Protein AF-A0A835WLK0-F1 (afdb_monomer)

Mean predicted aligned error: 18.27 Å

Structure (mmCIF, N/CA/C/O backbone):
data_AF-A0A835WLK0-F1
#
_entry.id   AF-A0A835WLK0-F1
#
loop_
_atom_site.group_PDB
_atom_site.id
_atom_site.type_symbol
_atom_site.label_atom_id
_atom_site.label_alt_id
_atom_site.label_comp_id
_atom_site.label_asym_id
_atom_site.label_entity_id
_atom_site.label_seq_id
_atom_site.pdbx_PDB_ins_code
_atom_site.Cartn_x
_atom_site.Cartn_y
_atom_site.Cartn_z
_atom_site.occupancy
_atom_site.B_iso_or_equiv
_atom_site.auth_seq_id
_atom_site.auth_comp_id
_atom_site.auth_asym_id
_atom_site.auth_atom_id
_atom_site.pdbx_PDB_model_num
ATOM 1 N N . MET A 1 1 ? -48.675 21.406 63.841 1.00 39.19 1 MET A N 1
ATOM 2 C CA . MET A 1 1 ? -47.407 20.712 63.511 1.00 39.19 1 MET A CA 1
ATOM 3 C C . MET A 1 1 ? -47.310 20.583 61.996 1.00 39.19 1 MET A C 1
ATOM 5 O O . MET A 1 1 ? -48.292 20.221 61.366 1.00 39.19 1 MET A O 1
ATOM 9 N N . ASN A 1 2 ? -46.186 20.997 61.410 1.00 35.44 2 ASN A N 1
ATOM 10 C CA . ASN A 1 2 ? -46.058 21.352 59.991 1.00 35.44 2 ASN A CA 1
ATOM 11 C C . ASN A 1 2 ? -45.752 20.112 59.116 1.00 35.44 2 ASN A C 1
ATOM 13 O O . ASN A 1 2 ? -44.594 19.809 58.841 1.00 35.44 2 ASN A O 1
ATOM 17 N N . SER A 1 3 ? -46.784 19.375 58.692 1.00 38.62 3 SER A N 1
ATOM 18 C CA . SER A 1 3 ? -46.661 18.122 57.918 1.00 38.62 3 SER A CA 1
ATOM 19 C C . SER A 1 3 ? -46.084 18.302 56.506 1.00 38.62 3 SER A C 1
ATOM 21 O O . SER A 1 3 ? -45.531 17.366 55.942 1.00 38.62 3 SER A O 1
ATOM 23 N N . LYS A 1 4 ? -46.144 19.511 55.931 1.00 39.69 4 LYS A N 1
ATOM 24 C CA . LYS A 1 4 ? -45.603 19.799 54.588 1.00 39.69 4 LYS A CA 1
ATOM 25 C C . LYS A 1 4 ? -44.069 19.826 54.532 1.00 39.69 4 LYS A C 1
ATOM 27 O O . LYS A 1 4 ? -43.501 19.573 53.474 1.00 39.69 4 LYS A O 1
ATOM 32 N N . GLY A 1 5 ? -43.396 20.106 55.652 1.00 40.34 5 GLY A N 1
ATOM 33 C CA . GLY A 1 5 ? -41.928 20.111 55.713 1.00 40.34 5 GLY A CA 1
ATOM 34 C C . GLY A 1 5 ? -41.331 18.706 55.618 1.00 40.34 5 GLY A C 1
ATOM 35 O O . GLY A 1 5 ? -40.344 18.489 54.920 1.00 40.34 5 GLY A O 1
ATOM 36 N N . THR A 1 6 ? -41.999 17.732 56.235 1.00 48.31 6 THR A N 1
ATOM 37 C CA . THR A 1 6 ? -41.509 16.358 56.394 1.00 48.31 6 THR A CA 1
ATOM 38 C C . THR A 1 6 ? -41.543 15.558 55.090 1.00 48.31 6 THR A C 1
ATOM 40 O O . THR A 1 6 ? -40.616 14.801 54.816 1.00 48.31 6 THR A O 1
ATOM 43 N N . TYR A 1 7 ? -42.551 15.766 54.236 1.00 44.59 7 TYR A N 1
ATOM 44 C CA . TYR A 1 7 ? -42.622 15.105 52.922 1.00 44.59 7 TYR A CA 1
ATOM 45 C C . TYR A 1 7 ? -41.559 15.618 51.943 1.00 44.59 7 TYR A C 1
ATOM 47 O O . TYR A 1 7 ? -40.986 14.836 51.185 1.00 44.59 7 TYR A O 1
ATOM 55 N N . LYS A 1 8 ? -41.244 16.919 51.995 1.00 49.50 8 LYS A N 1
ATOM 56 C CA . LYS A 1 8 ? -40.209 17.535 51.153 1.00 49.50 8 LYS A CA 1
ATOM 57 C C . LYS A 1 8 ? -38.806 17.052 51.534 1.00 49.50 8 LYS A C 1
ATOM 59 O O . LYS A 1 8 ? -37.989 16.781 50.659 1.00 49.50 8 LYS A O 1
ATOM 64 N N . GLU A 1 9 ? -38.542 16.891 52.830 1.00 49.81 9 GLU A N 1
ATOM 65 C CA . GLU A 1 9 ? -37.290 16.307 53.328 1.00 49.81 9 GLU A CA 1
ATOM 66 C C . GLU A 1 9 ? -37.133 14.831 52.955 1.00 49.81 9 GLU A C 1
ATOM 68 O O . GLU A 1 9 ? -36.033 14.404 52.598 1.00 49.81 9 GLU A O 1
ATOM 73 N N . LEU A 1 10 ? -38.222 14.055 52.992 1.00 47.38 10 LEU A N 1
ATOM 74 C CA . LEU A 1 10 ? -38.187 12.648 52.599 1.00 47.38 10 LEU A CA 1
ATOM 75 C C . LEU A 1 10 ? -37.909 12.488 51.098 1.00 47.38 10 LEU A C 1
ATOM 77 O O . LEU A 1 10 ? -37.059 11.685 50.723 1.00 47.38 10 LEU A O 1
ATOM 81 N N . ALA A 1 11 ? -38.568 13.290 50.255 1.00 50.12 11 ALA A N 1
ATOM 82 C CA . ALA A 1 11 ? -38.363 13.275 48.807 1.00 50.12 11 ALA A CA 1
ATOM 83 C C . ALA A 1 11 ? -36.924 13.667 48.429 1.00 50.12 11 ALA A C 1
ATOM 85 O O . ALA A 1 11 ? -36.280 12.972 47.645 1.00 50.12 11 ALA A O 1
ATOM 86 N N . ASN A 1 12 ? -36.374 14.713 49.057 1.00 50.66 12 ASN A N 1
ATOM 87 C CA . ASN A 1 12 ? -34.997 15.144 48.807 1.00 50.66 12 ASN A CA 1
ATOM 88 C C . ASN A 1 12 ? -33.962 14.083 49.208 1.00 50.66 12 ASN A C 1
ATOM 90 O O . ASN A 1 12 ? -33.022 13.837 48.457 1.00 50.66 12 ASN A O 1
ATOM 94 N N . ARG A 1 13 ? -34.155 13.406 50.348 1.00 51.09 13 ARG A N 1
ATOM 95 C CA . ARG A 1 13 ? -33.255 12.329 50.801 1.00 51.09 13 ARG A CA 1
ATOM 96 C C . ARG A 1 13 ? -33.288 11.093 49.907 1.00 51.09 13 ARG A C 1
ATOM 98 O O . ARG A 1 13 ? -32.279 10.399 49.800 1.00 51.09 13 ARG A O 1
ATOM 105 N N . VAL A 1 14 ? -34.432 10.803 49.290 1.00 48.25 14 VAL A N 1
ATOM 106 C CA . VAL A 1 14 ? -34.561 9.712 48.314 1.00 48.25 14 VAL A CA 1
ATOM 107 C C . VAL A 1 14 ? -33.829 10.073 47.018 1.00 48.25 14 VAL A C 1
ATOM 109 O O . VAL A 1 14 ? -33.066 9.251 46.518 1.00 48.25 14 VAL A O 1
ATOM 112 N N . CYS A 1 15 ? -33.957 11.312 46.532 1.00 50.88 15 CYS A N 1
ATOM 113 C CA . CYS A 1 15 ? -33.232 11.781 45.345 1.00 50.88 15 CYS A CA 1
ATOM 114 C C . CYS A 1 15 ? -31.705 11.812 45.548 1.00 50.88 15 CYS A C 1
ATOM 116 O O . CYS A 1 15 ? -30.970 11.344 44.682 1.00 50.88 15 CYS A O 1
ATOM 118 N N . GLU A 1 16 ? -31.222 12.290 46.702 1.00 48.56 16 GLU A N 1
ATOM 119 C CA . GLU A 1 16 ? -29.785 12.313 47.034 1.00 48.56 16 GLU A CA 1
ATOM 120 C C . GLU A 1 16 ? -29.170 10.908 47.086 1.00 48.56 16 GLU A C 1
ATOM 122 O O . GLU A 1 16 ? -28.066 10.688 46.591 1.00 48.56 16 GLU A O 1
ATOM 127 N N . LYS A 1 17 ? -29.885 9.936 47.669 1.00 46.06 17 LYS A N 1
ATOM 128 C CA . LYS A 1 17 ? -29.386 8.561 47.811 1.00 46.06 17 LYS A CA 1
ATOM 129 C C . LYS A 1 17 ? -29.362 7.769 46.513 1.00 46.06 17 LYS A C 1
ATOM 131 O O . LYS A 1 17 ? -28.594 6.817 46.415 1.00 46.06 17 LYS A O 1
ATOM 136 N N . LEU A 1 18 ? -30.203 8.132 45.552 1.00 43.69 18 LEU A N 1
ATOM 137 C CA . LEU A 1 18 ? -30.292 7.424 44.281 1.00 43.69 18 LEU A CA 1
ATOM 138 C C . LEU A 1 18 ? -29.303 7.951 43.233 1.00 43.69 18 LEU A C 1
ATOM 140 O O . LEU A 1 18 ? -29.258 7.376 42.151 1.00 43.69 18 LEU A O 1
ATOM 144 N N . GLN A 1 19 ? -28.533 9.016 43.528 1.00 47.62 19 GLN A N 1
ATOM 145 C CA . GLN A 1 19 ? -27.660 9.712 42.560 1.00 47.62 19 GLN A CA 1
ATOM 146 C C . GLN A 1 19 ? -28.346 9.941 41.201 1.00 47.62 19 GLN A C 1
ATOM 148 O O . GLN A 1 19 ? -27.700 9.987 40.156 1.00 47.62 19 GLN A O 1
ATOM 153 N N . LEU A 1 20 ? -29.675 10.069 41.212 1.00 42.72 20 LEU A N 1
ATOM 154 C CA . LEU A 1 20 ? -30.428 10.407 40.024 1.00 42.72 20 LEU A CA 1
ATOM 155 C C . LEU A 1 20 ? -30.088 11.858 39.738 1.00 42.72 20 LEU A C 1
ATOM 157 O O . LEU A 1 20 ? -30.384 12.741 40.548 1.00 42.72 20 LEU A O 1
ATOM 161 N N . ASP A 1 21 ? -29.438 12.088 38.604 1.00 43.66 21 ASP A N 1
ATOM 162 C CA . ASP A 1 21 ? -29.237 13.419 38.057 1.00 43.66 21 ASP A CA 1
ATOM 163 C C . ASP A 1 21 ? -30.610 13.943 37.616 1.00 43.66 21 ASP A C 1
ATOM 165 O O . ASP A 1 21 ? -31.007 13.886 36.452 1.00 43.66 21 ASP A O 1
ATOM 169 N N . VAL A 1 22 ? -31.418 14.355 38.595 1.00 44.66 22 VAL A N 1
ATOM 170 C CA . VAL A 1 22 ? -32.670 15.056 38.348 1.00 44.66 22 VAL A CA 1
ATOM 171 C C . VAL A 1 22 ? -32.254 16.460 37.937 1.00 44.66 22 VAL A C 1
ATOM 173 O O . VAL A 1 22 ? -32.033 17.337 38.780 1.00 44.66 22 VAL A O 1
ATOM 176 N N . GLY A 1 23 ? -32.067 16.608 36.624 1.00 38.44 23 GLY A N 1
ATOM 177 C CA . GLY A 1 23 ? -31.642 17.825 35.949 1.00 38.44 23 GLY A CA 1
ATOM 178 C C . GLY A 1 23 ? -32.376 19.073 36.438 1.00 38.44 23 GLY A C 1
ATOM 179 O O . GLY A 1 23 ? -33.473 19.019 36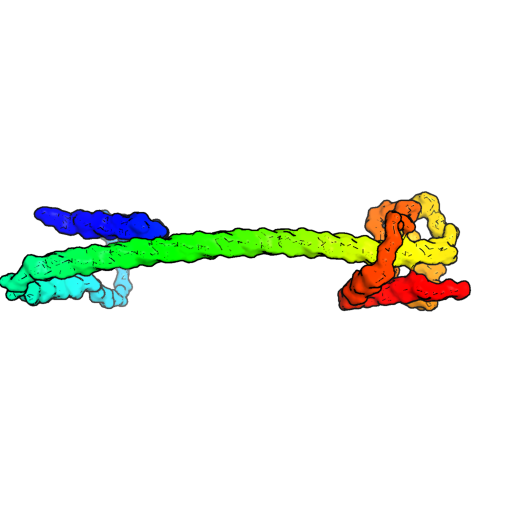.996 1.00 38.44 23 GLY A O 1
ATOM 180 N N . ARG A 1 24 ? -31.731 20.225 36.237 1.00 41.34 24 ARG A N 1
ATOM 181 C CA . ARG A 1 24 ? -32.106 21.552 36.766 1.00 41.34 24 ARG A CA 1
ATOM 182 C C . ARG A 1 24 ? -33.560 21.993 36.517 1.00 41.34 24 ARG A C 1
ATOM 184 O O . ARG A 1 24 ? -34.018 22.882 37.229 1.00 41.34 24 ARG A O 1
ATOM 191 N N . ASP A 1 25 ? -34.299 21.346 35.622 1.00 46.94 25 ASP A N 1
ATOM 192 C CA . ASP A 1 25 ? -35.622 21.768 35.137 1.00 46.94 25 ASP A CA 1
ATOM 193 C C . ASP A 1 25 ? -36.758 21.749 36.177 1.00 46.94 25 ASP A C 1
ATOM 195 O O . ASP A 1 25 ? -37.758 22.454 36.023 1.00 46.94 25 ASP A O 1
ATOM 199 N N . TRP A 1 26 ? -36.643 21.002 37.281 1.00 44.25 26 TRP A N 1
ATOM 200 C CA . TRP A 1 26 ? -37.691 21.019 38.316 1.00 44.25 26 TRP A CA 1
ATOM 201 C C . TRP A 1 26 ? -37.599 22.230 39.259 1.00 44.25 26 TRP A C 1
ATOM 203 O O . TRP A 1 26 ? -38.594 22.585 39.898 1.00 44.25 26 TRP A O 1
ATOM 213 N N . ARG A 1 27 ? -36.430 22.887 39.353 1.00 43.94 27 ARG A N 1
ATOM 214 C CA . ARG A 1 27 ? -36.262 24.090 40.193 1.00 43.94 27 ARG A CA 1
ATOM 215 C C . ARG A 1 27 ? -36.926 25.314 39.570 1.00 43.94 27 ARG A C 1
ATOM 217 O O . ARG A 1 27 ? -37.491 26.122 40.306 1.00 43.94 27 ARG A O 1
ATOM 224 N N . ASP A 1 28 ? -36.934 25.406 38.244 1.00 43.75 28 ASP A N 1
ATOM 225 C CA . ASP A 1 28 ? -37.475 26.569 37.534 1.00 43.75 28 ASP A CA 1
ATOM 226 C C . ASP A 1 28 ? -39.013 26.573 37.516 1.00 43.75 28 ASP A C 1
ATOM 228 O O . ASP A 1 28 ? -39.635 27.625 37.676 1.00 43.75 28 ASP A O 1
ATOM 232 N N . ASN A 1 29 ? -39.649 25.395 37.487 1.00 39.47 29 ASN A N 1
ATOM 233 C CA . ASN A 1 29 ? -41.112 25.279 37.572 1.00 39.47 29 ASN A CA 1
ATOM 234 C C . ASN A 1 29 ? -41.691 25.645 38.953 1.00 39.47 29 ASN A C 1
ATOM 236 O O . ASN A 1 29 ? -42.851 26.039 39.056 1.00 39.47 29 ASN A O 1
ATOM 240 N N . LEU A 1 30 ? -40.887 25.585 40.020 1.00 39.03 30 LEU A N 1
ATOM 241 C CA . LEU A 1 30 ? -41.285 26.033 41.362 1.00 39.03 30 LEU A CA 1
ATOM 242 C C . LEU A 1 30 ? -41.058 27.537 41.587 1.00 39.03 30 LEU A C 1
ATOM 244 O O . LEU A 1 30 ? -41.710 28.124 42.451 1.00 39.03 30 LEU A O 1
ATOM 248 N N . ALA A 1 31 ? -40.169 28.173 40.815 1.00 38.12 31 ALA A N 1
ATOM 249 C CA . ALA A 1 31 ? -39.859 29.600 40.933 1.00 38.12 31 ALA A CA 1
ATOM 250 C C . ALA A 1 31 ? -40.837 30.508 40.161 1.00 38.12 31 ALA A C 1
ATOM 252 O O . ALA A 1 31 ? -40.955 31.692 40.476 1.00 38.12 31 ALA A O 1
ATOM 253 N N . LEU A 1 32 ? -41.576 29.964 39.188 1.00 34.31 32 LEU A N 1
ATOM 254 C CA . LEU A 1 32 ? -42.516 30.723 38.351 1.00 34.31 32 LEU A CA 1
ATOM 255 C C . LEU A 1 32 ? -43.922 30.898 38.961 1.00 34.31 32 LEU A C 1
ATOM 257 O O . LEU A 1 32 ? -44.719 31.666 38.431 1.00 34.31 32 LEU A O 1
ATOM 261 N N . SER A 1 33 ? -44.227 30.261 40.099 1.00 36.75 33 SER A N 1
ATOM 262 C CA . SER A 1 33 ? -45.561 30.307 40.734 1.00 36.75 33 SER A CA 1
ATOM 263 C C . SER A 1 33 ? -45.744 31.389 41.818 1.00 36.75 33 SER A C 1
ATOM 265 O O . SER A 1 33 ? -46.753 31.394 42.516 1.00 36.75 33 SER A O 1
ATOM 267 N N . SER A 1 34 ? -44.796 32.321 41.987 1.00 38.12 34 SER A N 1
ATOM 268 C CA . SER A 1 34 ? -44.852 33.355 43.042 1.00 38.12 34 SER A CA 1
ATOM 269 C C . SER A 1 34 ? -44.858 34.809 42.550 1.00 38.12 34 SER A C 1
ATOM 271 O O . SER A 1 34 ? -44.628 35.722 43.342 1.00 38.12 34 SER A O 1
ATOM 273 N N . ARG A 1 35 ? -45.177 35.070 41.275 1.00 35.06 35 ARG A N 1
ATOM 274 C CA . ARG A 1 35 ? -45.391 36.443 40.783 1.00 35.06 35 ARG A CA 1
ATOM 275 C C . ARG A 1 35 ? -46.864 36.711 40.486 1.00 35.06 35 ARG A C 1
ATOM 277 O O . ARG A 1 35 ? -47.438 36.163 39.554 1.00 35.06 35 ARG A O 1
ATOM 284 N N . THR A 1 36 ? -47.452 37.589 41.292 1.00 41.53 36 THR A N 1
ATOM 285 C CA . THR A 1 36 ? -48.742 38.238 41.049 1.00 41.53 36 THR A CA 1
ATOM 286 C C . THR A 1 36 ? -48.690 39.088 39.771 1.00 41.53 36 THR A C 1
ATOM 288 O O . THR A 1 36 ? -47.746 39.865 39.608 1.00 41.53 36 THR A O 1
ATOM 291 N N . PRO A 1 37 ? -49.685 39.008 38.869 1.00 34.72 37 PRO A N 1
ATOM 292 C CA . PRO A 1 37 ? -49.791 39.931 37.748 1.00 34.72 37 PRO A CA 1
ATOM 293 C C . PRO A 1 37 ? -50.682 41.127 38.112 1.00 34.72 37 PRO A C 1
ATOM 295 O O . PRO A 1 37 ? -51.846 40.979 38.481 1.00 34.72 37 PRO A O 1
ATOM 298 N N . SER A 1 38 ? -50.138 42.333 37.966 1.00 29.97 38 SER A N 1
ATOM 299 C CA . SER A 1 38 ? -50.894 43.584 37.884 1.00 29.97 38 SER A CA 1
ATOM 300 C C . SER A 1 38 ? -51.270 43.877 36.423 1.00 29.97 38 SER A C 1
ATOM 302 O O . SER A 1 38 ? -50.395 44.075 35.588 1.00 29.97 38 SER A O 1
ATOM 304 N N . SER A 1 39 ? -52.581 43.863 36.157 1.00 35.19 39 SER A N 1
ATOM 305 C CA . SER A 1 39 ? -53.369 44.488 35.073 1.00 35.19 39 SER A CA 1
ATOM 306 C C . SER A 1 39 ? -52.681 44.980 33.781 1.00 35.19 39 SER A C 1
ATOM 308 O O . SER A 1 39 ? -51.968 45.980 33.800 1.00 35.19 39 SER A O 1
ATOM 310 N N . SER A 1 40 ? -53.102 44.464 32.616 1.00 29.64 40 SER A N 1
ATOM 311 C CA . SER A 1 40 ? -54.098 45.137 31.746 1.00 29.64 40 SER A CA 1
ATOM 312 C C . SER A 1 40 ? -54.372 44.394 30.418 1.00 29.64 40 SER A C 1
ATOM 314 O O . SER A 1 40 ? -53.466 43.996 29.700 1.00 29.64 40 SER A O 1
ATOM 316 N N . SER A 1 41 ? -55.675 44.244 30.148 1.00 32.09 41 SER A N 1
ATOM 317 C CA . SER A 1 41 ? -56.409 44.170 28.866 1.00 32.09 41 SER A CA 1
ATOM 318 C C . SER A 1 41 ? -56.065 43.161 27.747 1.00 32.09 41 SER A C 1
ATOM 320 O O . SER A 1 41 ? -55.079 43.289 27.029 1.00 32.09 41 SER A O 1
ATOM 322 N N . SER A 1 42 ? -57.098 42.339 27.488 1.00 33.41 42 SER A N 1
ATOM 323 C CA . SER A 1 42 ? -57.676 41.913 26.193 1.00 33.41 42 SER A CA 1
ATOM 324 C C . SER A 1 42 ? -56.906 40.950 25.281 1.00 33.41 42 SER A C 1
ATOM 326 O O . SER A 1 42 ? -56.086 41.379 24.483 1.00 33.41 42 SER A O 1
ATOM 328 N N . ALA A 1 43 ? -57.315 39.677 25.254 1.00 32.16 43 ALA A N 1
ATOM 329 C CA . ALA A 1 43 ? -58.193 39.122 24.210 1.00 32.16 43 ALA A CA 1
ATOM 330 C C . ALA A 1 43 ? -58.447 37.621 24.458 1.00 32.16 43 ALA A C 1
ATOM 332 O O . ALA A 1 43 ? -57.595 36.889 24.949 1.00 32.16 43 ALA A O 1
ATOM 333 N N . SER A 1 44 ? -59.663 37.209 24.127 1.00 37.16 44 SER A N 1
ATOM 334 C CA . SER A 1 44 ? -60.261 35.877 24.201 1.00 37.16 44 SER A CA 1
ATOM 335 C C . SER A 1 44 ? -59.456 34.750 23.546 1.00 37.16 44 SER A C 1
ATOM 337 O O . SER A 1 44 ? -59.043 34.893 22.398 1.00 37.16 44 SER A O 1
ATOM 339 N N . SER A 1 45 ? -59.418 33.579 24.188 1.00 33.06 45 SER A N 1
ATOM 340 C CA . SER A 1 45 ? -59.768 32.315 23.524 1.00 33.06 45 SER A CA 1
ATOM 341 C C . SER A 1 45 ? -60.065 31.233 24.563 1.00 33.06 45 SER A C 1
ATOM 343 O O . SER A 1 45 ? -59.245 30.951 25.434 1.00 33.06 45 SER A O 1
ATOM 345 N N . ASP A 1 46 ? -61.241 30.630 24.437 1.00 43.44 46 ASP A N 1
ATOM 346 C CA . ASP A 1 46 ? -61.675 29.439 25.157 1.00 43.44 46 ASP A CA 1
ATOM 347 C C . ASP A 1 46 ? -60.682 28.279 25.016 1.00 43.44 46 ASP A C 1
ATOM 349 O O . ASP A 1 46 ? -60.312 27.891 23.905 1.00 43.44 46 ASP A O 1
ATOM 353 N N . ARG A 1 47 ? -60.340 27.668 26.153 1.00 35.31 47 ARG A N 1
ATOM 354 C CA . ARG A 1 47 ? -60.133 26.222 26.304 1.00 35.31 47 ARG A CA 1
ATOM 355 C C . ARG A 1 47 ? -60.298 25.871 27.782 1.00 35.31 47 ARG A C 1
ATOM 357 O O . ARG A 1 47 ? -59.506 26.290 28.618 1.00 35.31 47 ARG A O 1
ATOM 364 N N . SER A 1 48 ? -61.361 25.135 28.099 1.00 48.16 48 SER A N 1
ATOM 365 C CA . SER A 1 48 ? -61.603 24.565 29.423 1.00 48.16 48 SER A CA 1
ATOM 366 C C . SER A 1 48 ? -60.471 23.613 29.811 1.00 48.16 48 SER A C 1
ATOM 368 O O . SER A 1 48 ? -60.445 22.467 29.373 1.00 48.16 48 SER A O 1
ATOM 370 N N . GLU A 1 49 ? -59.558 24.075 30.661 1.00 42.00 49 GLU A N 1
ATOM 371 C CA . GLU A 1 49 ? -58.700 23.214 31.472 1.00 42.00 49 GLU A CA 1
ATOM 372 C C . GLU A 1 49 ? -59.337 23.090 32.858 1.00 42.00 49 GLU A C 1
ATOM 374 O O . GLU A 1 49 ? -59.177 23.943 33.734 1.00 42.00 49 GLU A O 1
ATOM 379 N N . SER A 1 50 ? -60.114 22.022 33.049 1.00 41.53 50 SER A N 1
ATOM 380 C CA . SER A 1 50 ? -60.503 21.556 34.377 1.00 41.53 50 SER A CA 1
ATOM 381 C C . SER A 1 50 ? -59.229 21.276 35.170 1.00 41.53 50 SER A C 1
ATOM 383 O O . SER A 1 50 ? -58.434 20.401 34.826 1.00 41.53 50 SER A O 1
ATOM 385 N N . THR A 1 51 ? -58.997 22.079 36.200 1.00 45.84 51 THR A N 1
ATOM 386 C CA . THR A 1 51 ? -57.753 22.093 36.962 1.00 45.84 51 THR A CA 1
ATOM 387 C C . THR A 1 51 ? -57.648 20.807 37.802 1.00 45.84 51 THR A C 1
ATOM 389 O O . THR A 1 51 ? -58.511 20.582 38.654 1.00 45.84 51 THR A O 1
ATOM 392 N N . PRO A 1 52 ? -56.584 19.990 37.661 1.00 48.00 52 PRO A N 1
ATOM 393 C CA . PRO A 1 52 ? -56.412 18.715 38.385 1.00 48.00 52 PRO A CA 1
ATOM 394 C C . PRO A 1 52 ? -56.320 18.860 39.918 1.00 48.00 52 PRO A C 1
ATOM 396 O O . PRO A 1 52 ? -56.361 17.879 40.654 1.00 48.00 52 PRO A O 1
ATOM 399 N N . LEU A 1 53 ? -56.233 20.093 40.423 1.00 41.88 53 LEU A N 1
ATOM 400 C CA . LEU A 1 53 ? -56.247 20.425 41.848 1.00 41.88 53 LEU A CA 1
ATOM 401 C C . LEU A 1 53 ? -57.629 20.292 42.507 1.00 41.88 53 LEU A C 1
ATOM 403 O O . LEU A 1 53 ? -57.687 19.930 43.681 1.00 41.88 53 LEU A O 1
ATOM 407 N N . ALA A 1 54 ? -58.726 20.551 41.785 1.00 45.94 54 ALA A N 1
ATOM 408 C CA . ALA A 1 54 ? -60.076 20.452 42.353 1.00 45.94 54 ALA A CA 1
ATOM 409 C C . ALA A 1 54 ? -60.511 18.986 42.532 1.00 45.94 54 ALA A C 1
ATOM 411 O O . ALA A 1 54 ? -61.084 18.628 43.560 1.00 45.94 54 ALA A O 1
ATOM 412 N N . GLU A 1 55 ? -60.147 18.120 41.583 1.00 45.44 55 GLU A N 1
ATOM 413 C CA . GLU A 1 55 ? -60.383 16.673 41.668 1.00 45.44 55 GLU A CA 1
ATOM 414 C C . GLU A 1 55 ? -59.535 16.017 42.770 1.00 45.44 55 GLU A C 1
ATOM 416 O O . GLU A 1 55 ? -60.017 15.141 43.486 1.00 45.44 55 GLU A O 1
ATOM 421 N N . CYS A 1 56 ? -58.303 16.496 42.987 1.00 42.59 56 CYS A N 1
ATOM 422 C CA . CYS A 1 56 ? -57.445 16.017 44.075 1.00 42.59 56 CYS A CA 1
ATOM 423 C C . CYS A 1 56 ? -57.959 16.407 45.472 1.00 42.59 56 CYS A C 1
ATOM 425 O O . CYS A 1 56 ? -57.787 15.636 46.414 1.00 42.59 56 CYS A O 1
ATOM 427 N N . ALA A 1 57 ? -58.588 17.578 45.626 1.00 47.66 57 ALA A N 1
ATOM 428 C CA . ALA A 1 57 ? -59.161 18.011 46.904 1.00 47.66 57 ALA A CA 1
ATOM 429 C C . ALA A 1 57 ? -60.408 17.191 47.281 1.00 47.66 57 ALA A C 1
ATOM 431 O O . ALA A 1 57 ? -60.524 16.744 48.420 1.00 47.66 57 ALA A O 1
ATOM 432 N N . LEU A 1 58 ? -61.273 16.905 46.303 1.00 50.59 58 LEU A N 1
ATOM 433 C CA . LEU A 1 58 ? -62.456 16.053 46.475 1.00 50.59 58 LEU A CA 1
ATOM 434 C C . LEU A 1 58 ? -62.088 14.594 46.787 1.00 50.59 58 LEU A C 1
ATOM 436 O O . LEU A 1 58 ? -62.706 13.972 47.649 1.00 50.59 58 LEU A O 1
ATOM 440 N N . LEU A 1 59 ? -61.045 14.059 46.142 1.00 51.16 59 LEU A N 1
ATOM 441 C CA . LEU A 1 59 ? -60.508 12.733 46.467 1.00 51.16 59 LEU A CA 1
ATOM 442 C C . LEU A 1 59 ? -59.892 12.686 47.871 1.00 51.16 59 LEU A C 1
ATOM 444 O O . LEU A 1 59 ? -60.018 11.670 48.549 1.00 51.16 59 LEU A O 1
ATOM 448 N N . ALA A 1 60 ? -59.260 13.769 48.331 1.00 47.78 60 ALA A N 1
ATOM 449 C CA . ALA A 1 60 ? -58.688 13.850 49.673 1.00 47.78 60 ALA A CA 1
ATOM 450 C C . ALA A 1 60 ? -59.760 13.944 50.773 1.00 47.78 60 ALA A C 1
ATOM 452 O O . ALA A 1 60 ? -59.602 13.310 51.816 1.00 47.78 60 ALA A O 1
ATOM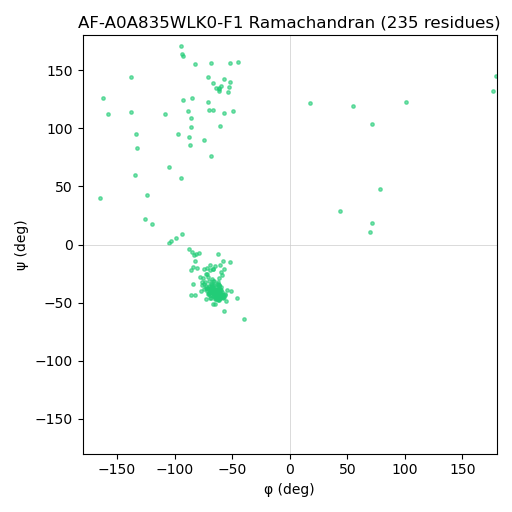 453 N N . GLU A 1 61 ? -60.858 14.670 50.538 1.00 50.53 61 GLU A N 1
ATOM 454 C CA . GLU A 1 61 ? -62.004 14.711 51.460 1.00 50.53 61 GLU A CA 1
ATOM 455 C C . GLU A 1 61 ? -62.740 13.370 51.506 1.00 50.53 61 GLU A C 1
ATOM 457 O O . GLU A 1 61 ? -62.948 12.841 52.595 1.00 50.53 61 GLU A O 1
ATOM 462 N N . GLN A 1 62 ? -63.017 12.741 50.356 1.00 51.59 62 GLN A N 1
ATOM 463 C CA . GLN A 1 62 ? -63.626 11.402 50.325 1.00 51.59 62 GLN A CA 1
ATOM 464 C C . GLN A 1 62 ? -62.737 10.331 50.972 1.00 51.59 62 GLN A C 1
ATOM 466 O O . GLN A 1 62 ? -63.243 9.374 51.559 1.00 51.59 62 GLN A O 1
ATOM 471 N N . PHE A 1 63 ? -61.411 10.480 50.884 1.00 48.78 63 PHE A N 1
ATOM 472 C CA . PHE A 1 63 ? -60.463 9.600 51.562 1.00 48.78 63 PHE A CA 1
ATOM 473 C C . PHE A 1 63 ? -60.452 9.843 53.077 1.00 48.78 63 PHE A C 1
ATOM 475 O O . PHE A 1 63 ? -60.428 8.884 53.842 1.00 48.78 63 PHE A O 1
ATOM 482 N N . ALA A 1 64 ? -60.527 11.097 53.529 1.00 47.59 64 ALA A N 1
ATOM 483 C CA . ALA A 1 64 ? -60.617 11.426 54.951 1.00 47.59 64 ALA A CA 1
ATOM 484 C C . ALA A 1 64 ? -61.929 10.923 55.582 1.00 47.59 64 ALA A C 1
ATOM 486 O O . ALA A 1 64 ? -61.905 10.376 56.683 1.00 47.59 64 ALA A O 1
ATOM 487 N N . GLU A 1 65 ? -63.046 11.028 54.857 1.00 45.34 65 GLU A N 1
ATOM 488 C CA . GLU A 1 65 ? -64.368 10.579 55.309 1.00 45.34 65 GLU A CA 1
ATOM 489 C C . GLU A 1 65 ? -64.468 9.044 55.366 1.00 45.34 65 GLU A C 1
ATOM 491 O O . GLU A 1 65 ? -64.998 8.494 56.328 1.00 45.34 65 GLU A O 1
ATOM 496 N N . LYS A 1 66 ? -63.869 8.324 54.401 1.00 46.19 66 LYS A N 1
ATOM 497 C CA . LYS A 1 66 ? -63.815 6.847 54.414 1.00 46.19 66 LYS A CA 1
ATOM 498 C C . LYS A 1 66 ? -62.830 6.248 55.420 1.00 46.19 66 LYS A C 1
ATOM 500 O O . LYS A 1 66 ? -62.965 5.073 55.751 1.00 46.19 66 LYS A O 1
ATOM 505 N N . HIS A 1 67 ? -61.833 7.005 55.879 1.00 43.81 67 HIS A N 1
ATOM 506 C CA . HIS A 1 67 ? -60.770 6.485 56.748 1.00 43.81 67 HIS A CA 1
ATOM 507 C C . HIS A 1 67 ? -60.883 6.901 58.225 1.00 43.81 67 HIS A C 1
ATOM 509 O O . HIS A 1 67 ? -60.050 6.468 59.022 1.00 43.81 67 HIS A O 1
ATOM 515 N N . MET A 1 68 ? -61.912 7.662 58.623 1.00 41.47 68 MET A N 1
ATOM 516 C CA . MET A 1 68 ? -62.156 8.008 60.036 1.00 41.47 68 MET A CA 1
ATOM 517 C C . MET A 1 68 ? -62.878 6.925 60.862 1.00 41.47 68 MET A C 1
ATOM 519 O O . MET A 1 68 ? -62.916 7.053 62.081 1.00 41.47 68 MET A O 1
ATOM 523 N N . GLU A 1 69 ? -63.385 5.843 60.262 1.00 44.19 69 GLU A N 1
ATOM 524 C CA . GLU A 1 69 ? -64.064 4.756 61.003 1.00 44.19 69 GLU A CA 1
ATOM 525 C C . GLU A 1 69 ? -63.197 3.519 61.302 1.00 44.19 69 GLU A C 1
ATOM 527 O O . GLU A 1 69 ? -63.683 2.546 61.875 1.00 44.19 69 GLU A O 1
ATOM 532 N N . VAL A 1 70 ? -61.897 3.525 60.991 1.00 41.88 70 VAL A N 1
ATOM 533 C CA . VAL A 1 70 ? -61.026 2.366 61.273 1.00 41.88 70 VAL A CA 1
ATOM 534 C C . VAL A 1 70 ? -60.132 2.643 62.478 1.00 41.88 70 VAL A C 1
ATOM 536 O O . VAL A 1 70 ? -58.910 2.722 62.377 1.00 41.88 70 VAL A O 1
ATOM 539 N N . GLU A 1 71 ? -60.752 2.768 63.650 1.00 45.25 71 GLU A N 1
ATOM 540 C CA . GLU A 1 71 ? -60.058 2.702 64.940 1.00 45.25 71 GLU A CA 1
ATOM 541 C C . GLU A 1 71 ? -60.110 1.267 65.494 1.00 45.25 71 GLU A C 1
ATOM 543 O O . GLU A 1 71 ? -60.609 0.996 66.580 1.00 45.25 71 GLU A O 1
ATOM 548 N N . VAL A 1 72 ? -59.600 0.306 64.718 1.00 42.56 72 VAL A N 1
ATOM 549 C CA . VAL A 1 72 ? -59.294 -1.046 65.205 1.00 42.56 72 VAL A CA 1
ATOM 550 C C . VAL A 1 72 ? -57.950 -1.471 64.610 1.00 42.56 72 VAL A C 1
ATOM 552 O O . VAL A 1 72 ? -57.805 -1.647 63.406 1.00 42.56 72 VAL A O 1
ATOM 555 N N . ASP A 1 73 ? -56.965 -1.627 65.496 1.00 45.91 73 ASP A N 1
ATOM 556 C CA . ASP A 1 73 ? -55.651 -2.247 65.268 1.00 45.91 73 ASP A CA 1
ATOM 557 C C . ASP A 1 73 ? -54.552 -1.420 64.547 1.00 45.91 73 ASP A C 1
ATOM 559 O O . ASP A 1 73 ? -53.817 -1.882 63.664 1.00 45.91 73 ASP A O 1
ATOM 563 N N . LEU A 1 74 ? -54.355 -0.174 64.996 1.00 38.81 74 LEU A N 1
ATOM 564 C CA . LEU A 1 74 ? -53.229 0.681 64.580 1.00 38.81 74 LEU A CA 1
ATOM 565 C C . LEU A 1 74 ? -51.847 0.101 64.940 1.00 38.81 74 LEU A C 1
ATOM 567 O O . LEU A 1 74 ? -50.875 0.341 64.222 1.00 38.81 74 LEU A O 1
ATOM 571 N N . VAL A 1 75 ? -51.732 -0.696 66.008 1.00 38.09 75 VAL A N 1
ATOM 572 C CA . VAL A 1 75 ? -50.448 -1.278 66.443 1.00 38.09 75 VAL A CA 1
ATOM 573 C C . VAL A 1 75 ? -50.039 -2.459 65.558 1.00 38.09 75 VAL A C 1
ATOM 575 O O . VAL A 1 75 ? -48.865 -2.555 65.193 1.00 38.09 75 VAL A O 1
ATOM 578 N N . GLY A 1 76 ? -50.980 -3.319 65.148 1.00 40.59 76 GLY A N 1
ATOM 579 C CA . GLY A 1 76 ? -50.732 -4.374 64.160 1.00 40.59 76 GLY A CA 1
ATOM 580 C C . GLY A 1 76 ? -50.317 -3.804 62.802 1.00 40.59 76 GLY A C 1
ATOM 581 O O . GLY A 1 76 ? -49.308 -4.231 62.233 1.00 40.59 76 GLY A O 1
ATOM 582 N N . THR A 1 77 ? -51.023 -2.767 62.345 1.00 43.94 77 THR A N 1
ATOM 583 C CA . THR A 1 77 ? -50.836 -2.131 61.030 1.00 43.94 77 THR A CA 1
ATOM 584 C C . THR A 1 77 ? -49.550 -1.2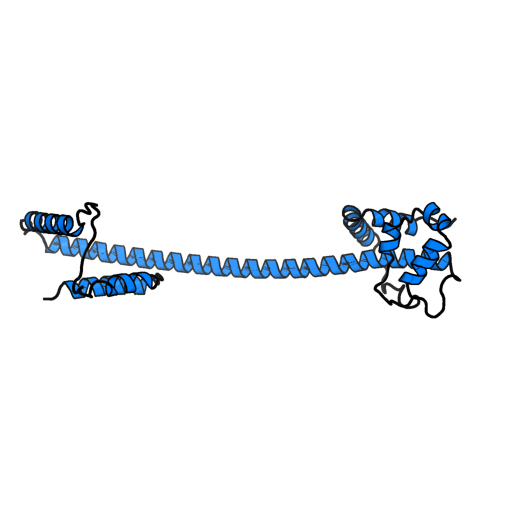96 60.940 1.00 43.94 77 THR A C 1
ATOM 586 O O . THR A 1 77 ? -48.849 -1.346 59.931 1.00 43.94 77 THR A O 1
ATOM 589 N N . LEU A 1 78 ? -49.147 -0.588 62.005 1.00 42.12 78 LEU A N 1
ATOM 590 C CA . LEU A 1 78 ? -47.843 0.101 62.083 1.00 42.12 78 LEU A CA 1
ATOM 591 C C . LEU A 1 78 ? -46.660 -0.884 62.125 1.00 42.12 78 LEU A C 1
ATOM 593 O O . LEU A 1 78 ? -45.583 -0.621 61.582 1.00 42.12 78 LEU A O 1
ATOM 597 N N . ARG A 1 79 ? -46.849 -2.050 62.753 1.00 46.28 79 ARG A N 1
ATOM 598 C CA . ARG A 1 79 ? -45.815 -3.090 62.860 1.00 46.28 79 ARG A CA 1
ATOM 599 C C . ARG A 1 79 ? -45.648 -3.869 61.555 1.00 46.28 79 ARG A C 1
ATOM 601 O O . ARG A 1 79 ? -44.523 -4.247 61.232 1.00 46.28 79 ARG A O 1
ATOM 608 N N . THR A 1 80 ? -46.726 -4.095 60.803 1.00 53.72 80 THR A N 1
ATOM 609 C CA . THR A 1 80 ? -46.677 -4.676 59.451 1.00 53.72 80 THR A CA 1
ATOM 610 C C . THR A 1 80 ? -46.126 -3.675 58.440 1.00 53.72 80 THR A C 1
ATOM 612 O O . THR A 1 80 ? -45.169 -4.023 57.755 1.00 53.72 80 THR A O 1
ATOM 615 N N . THR A 1 81 ? -46.596 -2.419 58.433 1.00 53.75 81 THR A N 1
ATOM 616 C CA . THR A 1 81 ? -46.072 -1.354 57.547 1.00 53.75 81 THR A CA 1
ATOM 617 C C . THR A 1 81 ? -44.587 -1.058 57.788 1.00 53.75 81 THR A C 1
ATOM 619 O O . THR A 1 81 ? -43.813 -0.970 56.831 1.00 53.75 81 THR A O 1
ATOM 622 N N . GLY A 1 82 ? -44.144 -1.005 59.050 1.00 58.00 82 GLY A N 1
ATOM 623 C CA . GLY A 1 82 ? -42.729 -0.860 59.415 1.00 58.00 82 GLY A CA 1
ATOM 624 C C . GLY A 1 82 ? -41.852 -2.059 59.025 1.00 58.00 82 GLY A C 1
ATOM 625 O O . GLY A 1 82 ? -40.680 -1.874 58.687 1.00 58.00 82 GLY A O 1
ATOM 626 N N . LYS A 1 83 ? -42.404 -3.284 59.019 1.00 60.41 83 LYS A N 1
ATOM 627 C CA . LYS A 1 83 ? -41.726 -4.474 58.469 1.00 60.41 83 LYS A CA 1
ATOM 628 C C . LYS A 1 83 ? -41.603 -4.379 56.945 1.00 60.41 83 LYS A C 1
ATOM 630 O O . LYS A 1 83 ? -40.497 -4.542 56.444 1.00 60.41 83 LYS A O 1
ATOM 635 N N . THR A 1 84 ? -42.668 -4.011 56.228 1.00 67.00 84 THR A N 1
ATOM 636 C CA . THR A 1 84 ? -42.621 -3.788 54.768 1.00 67.00 84 THR A CA 1
ATOM 637 C C . THR A 1 84 ? -41.667 -2.668 54.365 1.00 67.00 84 THR A C 1
ATOM 639 O O . THR A 1 84 ? -40.951 -2.828 53.385 1.00 67.00 84 THR A O 1
ATOM 642 N N . TYR A 1 85 ? -41.574 -1.572 55.127 1.00 68.38 85 TYR A N 1
ATOM 643 C CA . TYR A 1 85 ? -40.610 -0.503 54.840 1.00 68.38 85 TYR A CA 1
ATOM 644 C C . TYR A 1 85 ? -39.157 -0.971 55.001 1.00 68.38 85 TYR A C 1
ATOM 646 O O . TYR A 1 85 ? -38.310 -0.645 54.172 1.00 68.38 85 TYR A O 1
ATOM 654 N N . LYS A 1 86 ? -38.853 -1.767 56.038 1.00 70.81 86 LYS A N 1
ATOM 655 C CA . LYS A 1 86 ? -37.516 -2.361 56.208 1.00 70.81 86 LYS A CA 1
ATOM 656 C C . LYS A 1 86 ? -37.169 -3.310 55.061 1.00 70.81 86 LYS A C 1
ATOM 658 O O . LYS A 1 86 ? -36.072 -3.204 54.525 1.00 70.81 86 LYS A O 1
ATOM 663 N N . THR A 1 87 ? -38.101 -4.179 54.666 1.00 72.06 87 THR A N 1
ATOM 664 C CA . THR A 1 87 ? -37.916 -5.096 53.530 1.00 72.06 87 THR A CA 1
ATOM 665 C C . THR A 1 87 ? -37.718 -4.335 52.220 1.00 72.06 87 THR A C 1
ATOM 667 O O . THR A 1 87 ? -36.771 -4.618 51.497 1.00 72.06 87 THR A O 1
ATOM 670 N N . PHE A 1 88 ? -38.536 -3.315 51.950 1.00 69.94 88 PHE A N 1
ATOM 671 C CA . PHE A 1 88 ? -38.400 -2.471 50.762 1.00 69.94 88 PHE A CA 1
ATOM 672 C C . PHE A 1 88 ? -37.059 -1.726 50.731 1.00 69.94 88 PHE A C 1
ATOM 674 O O . PHE A 1 88 ? -36.377 -1.706 49.710 1.00 69.94 88 PHE A O 1
ATOM 681 N N . LYS A 1 89 ? -36.639 -1.149 51.864 1.00 75.81 89 LYS A N 1
ATOM 682 C CA . LYS A 1 89 ? -35.340 -0.479 51.982 1.00 75.81 89 LYS A CA 1
ATOM 683 C C . LYS A 1 89 ? -34.182 -1.441 51.695 1.00 75.81 89 LYS A C 1
ATOM 685 O O . LYS A 1 89 ? -33.260 -1.064 50.981 1.00 75.81 89 LYS A O 1
ATOM 690 N N . GLN A 1 90 ? -34.246 -2.662 52.222 1.00 79.81 90 GLN A N 1
ATOM 691 C CA . GLN A 1 90 ? -33.231 -3.686 51.983 1.00 79.81 90 GLN A CA 1
ATOM 692 C C . GLN A 1 90 ? -33.183 -4.101 50.504 1.00 79.81 90 GLN A C 1
ATOM 694 O O . GLN A 1 90 ? -32.108 -4.116 49.916 1.00 79.81 90 GLN A O 1
ATOM 699 N N . GLN A 1 91 ? -34.341 -4.327 49.877 1.00 76.62 91 GLN A N 1
ATOM 700 C CA . GLN A 1 91 ? -34.432 -4.622 48.441 1.00 76.62 91 GLN A CA 1
ATOM 701 C C . GLN A 1 91 ? -33.872 -3.482 47.575 1.00 76.62 91 GLN A C 1
ATOM 703 O O . GLN A 1 91 ? -33.194 -3.736 46.584 1.00 76.62 91 GLN A O 1
ATOM 708 N N . MET A 1 92 ? -34.108 -2.223 47.955 1.00 79.50 92 MET A N 1
ATOM 709 C CA . MET A 1 92 ? -33.533 -1.062 47.269 1.00 79.50 92 MET A CA 1
ATOM 710 C C . MET A 1 92 ? -32.010 -0.985 47.420 1.00 79.50 92 MET A C 1
ATOM 712 O O . MET A 1 92 ? -31.323 -0.680 46.450 1.00 79.50 92 MET A O 1
ATOM 716 N N . GLU A 1 93 ? -31.470 -1.262 48.608 1.00 82.19 93 GLU A N 1
ATOM 717 C CA . GLU A 1 93 ? -30.018 -1.297 48.840 1.00 82.19 93 GLU A CA 1
ATOM 718 C C . GLU A 1 93 ? -29.347 -2.431 48.043 1.00 82.19 93 GLU A C 1
ATOM 720 O O . GLU A 1 93 ? -28.299 -2.211 47.434 1.00 82.19 93 GLU A O 1
ATOM 725 N N . GLU A 1 94 ? -29.981 -3.605 47.962 1.00 84.81 94 GLU A N 1
ATOM 726 C CA . GLU A 1 94 ? -29.535 -4.727 47.123 1.00 84.81 94 GLU A CA 1
ATOM 727 C C . GLU A 1 94 ? -29.556 -4.371 45.630 1.00 84.81 94 GLU A C 1
ATOM 729 O O . GLU A 1 94 ? -28.589 -4.637 44.914 1.00 84.81 94 GLU A O 1
ATOM 734 N N . LEU A 1 95 ? -30.617 -3.707 45.159 1.00 84.19 95 LEU A N 1
ATOM 735 C CA . LEU A 1 95 ? -30.752 -3.303 43.759 1.00 84.19 95 LEU A CA 1
ATOM 736 C C . LEU A 1 95 ? -29.736 -2.219 43.374 1.00 84.19 95 LEU A C 1
ATOM 738 O O . LEU A 1 95 ? -29.126 -2.306 42.311 1.00 84.19 95 LEU A O 1
ATOM 742 N N . ILE A 1 96 ? -29.479 -1.247 44.256 1.00 85.62 96 ILE A N 1
ATOM 743 C CA . ILE A 1 96 ? -28.404 -0.255 44.077 1.00 85.62 96 ILE A CA 1
ATOM 744 C C . ILE A 1 96 ? -27.037 -0.949 44.030 1.00 85.62 96 ILE A C 1
ATOM 746 O O . ILE A 1 96 ? -26.206 -0.623 43.182 1.00 85.62 96 ILE A O 1
ATOM 750 N N . GLY A 1 97 ? -26.801 -1.929 44.909 1.00 87.38 97 GLY A N 1
ATOM 751 C CA . GLY A 1 97 ? -25.582 -2.738 44.897 1.00 87.38 97 GLY A CA 1
ATOM 752 C C . GLY A 1 97 ? -25.383 -3.466 43.566 1.00 87.38 97 GLY A C 1
ATOM 753 O O . GLY A 1 97 ? -24.299 -3.397 42.982 1.00 87.38 97 GLY A O 1
ATOM 754 N N . LEU A 1 98 ? -26.444 -4.089 43.048 1.00 91.31 98 LEU A N 1
ATOM 755 C CA . LEU A 1 98 ? -26.425 -4.785 41.763 1.00 91.31 98 LEU A CA 1
ATOM 756 C C . LEU A 1 98 ? -26.162 -3.828 40.593 1.00 91.31 98 LEU A C 1
ATOM 758 O O . LEU A 1 98 ? -25.331 -4.132 39.738 1.00 91.31 98 LEU A O 1
ATOM 762 N N . VAL A 1 99 ? -26.811 -2.659 40.569 1.00 90.62 99 VAL A N 1
ATOM 763 C CA . VAL A 1 99 ? -26.586 -1.630 39.539 1.00 90.62 99 VAL A CA 1
ATOM 764 C C . VAL A 1 99 ? -25.137 -1.147 39.563 1.00 90.62 99 VAL A C 1
ATOM 766 O O . VAL A 1 99 ? -24.494 -1.092 38.518 1.00 90.62 99 VAL A O 1
ATOM 769 N N . ASN A 1 100 ? -24.579 -0.872 40.744 1.00 90.06 100 ASN A N 1
ATOM 770 C CA . ASN A 1 100 ? -23.182 -0.454 40.875 1.00 90.06 100 ASN A CA 1
ATOM 771 C C . ASN A 1 100 ? -22.206 -1.545 40.415 1.00 90.06 100 ASN A C 1
ATOM 773 O O . ASN A 1 100 ? -21.206 -1.252 39.756 1.00 90.06 100 ASN A O 1
ATOM 777 N N . GLN A 1 101 ? -22.504 -2.810 40.721 1.00 93.12 101 GLN A N 1
ATOM 778 C CA . GLN A 1 101 ? -21.712 -3.943 40.253 1.00 93.12 101 GLN A CA 1
ATOM 779 C C . GLN A 1 101 ? -21.757 -4.066 38.724 1.00 93.12 101 GLN A C 1
ATOM 781 O O . GLN A 1 101 ? -20.705 -4.194 38.095 1.00 93.12 101 GLN A O 1
ATOM 786 N N . GLN A 1 102 ? -22.945 -3.978 38.120 1.00 91.75 102 GLN A N 1
ATOM 787 C CA . GLN A 1 102 ? -23.114 -4.008 36.665 1.00 91.75 102 GLN A CA 1
ATOM 788 C C . GLN A 1 102 ? -22.419 -2.820 35.992 1.00 91.75 102 GLN A C 1
ATOM 790 O O . GLN A 1 102 ? -21.740 -2.999 34.983 1.00 91.75 102 GLN A O 1
ATOM 795 N N . GLN A 1 103 ? -22.509 -1.624 36.576 1.00 91.88 103 GLN A N 1
ATOM 796 C CA . GLN A 1 103 ? -21.828 -0.437 36.064 1.00 91.88 103 GLN A CA 1
ATOM 797 C C . GLN A 1 103 ? -20.304 -0.596 36.107 1.00 91.88 103 GLN A C 1
ATOM 799 O O . GLN A 1 103 ? -19.616 -0.228 35.155 1.00 91.88 103 GLN A O 1
ATOM 804 N N . SER A 1 104 ? -19.768 -1.178 37.184 1.00 93.69 104 SER A N 1
ATOM 805 C CA . SER A 1 104 ? -18.340 -1.488 37.295 1.00 93.69 104 SER A CA 1
ATOM 806 C C . SER A 1 104 ? -17.898 -2.477 36.209 1.00 93.69 104 SER A C 1
ATOM 808 O O . SER A 1 104 ? -16.925 -2.218 35.500 1.00 93.69 104 SER A O 1
ATOM 810 N N . GLN A 1 105 ? -18.663 -3.556 36.003 1.00 94.00 105 GLN A N 1
ATOM 811 C CA . GLN A 1 105 ? -18.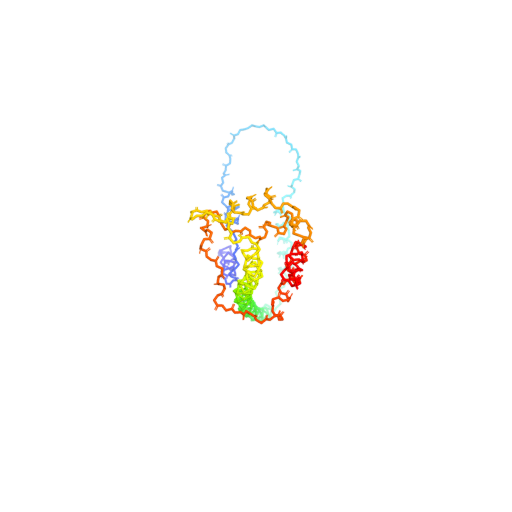395 -4.544 34.950 1.00 94.00 105 GLN A CA 1
ATOM 812 C C . GLN A 1 105 ? -18.442 -3.926 33.548 1.00 94.00 105 GLN A C 1
ATOM 814 O O . GLN A 1 105 ? -17.566 -4.190 32.726 1.00 94.00 105 GLN A O 1
ATOM 819 N N . LEU A 1 106 ? -19.425 -3.066 33.278 1.00 94.94 106 LEU A N 1
ATOM 820 C CA . LEU A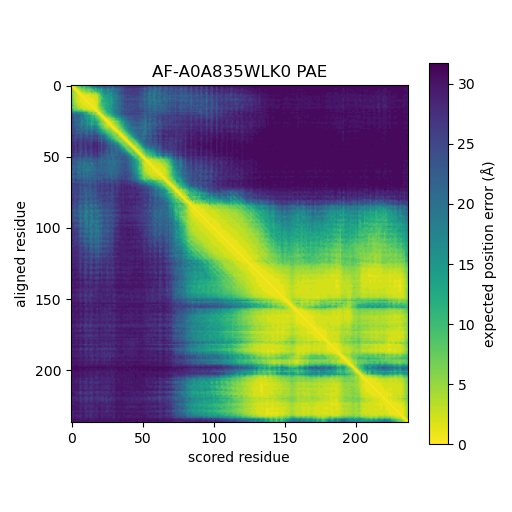 1 106 ? -19.556 -2.373 31.999 1.00 94.94 106 LEU A CA 1
ATOM 821 C C . LEU A 1 106 ? -18.377 -1.425 31.751 1.00 94.94 106 LEU A C 1
ATOM 823 O O . LEU A 1 106 ? -17.812 -1.415 30.657 1.00 94.94 106 LEU A O 1
ATOM 827 N N . ASN A 1 107 ? -17.954 -0.676 32.770 1.00 94.44 107 ASN A N 1
ATOM 828 C CA . ASN A 1 107 ? -16.781 0.193 32.682 1.00 94.44 107 ASN A CA 1
ATOM 829 C C . ASN A 1 107 ? -15.497 -0.613 32.420 1.00 94.44 107 ASN A C 1
ATOM 831 O O . ASN A 1 107 ? -14.655 -0.206 31.613 1.00 94.44 107 ASN A O 1
ATOM 835 N N . GLU A 1 108 ? -15.348 -1.770 33.068 1.00 95.75 108 GLU A N 1
ATOM 836 C CA . GLU A 1 108 ? -14.214 -2.664 32.851 1.00 95.75 108 GLU A CA 1
ATOM 837 C C . GLU A 1 108 ? -14.203 -3.228 31.423 1.00 95.75 108 GLU A C 1
ATOM 839 O O . GLU A 1 108 ? -13.185 -3.132 30.733 1.00 95.75 108 GLU A O 1
ATOM 844 N N . GLN A 1 109 ? -15.343 -3.720 30.930 1.00 94.81 109 GLN A N 1
ATOM 845 C CA . GLN A 1 109 ? -15.483 -4.207 29.554 1.00 94.81 109 GLN A CA 1
ATOM 846 C C . GLN A 1 109 ? -15.204 -3.107 28.523 1.00 94.81 109 GLN A C 1
ATOM 848 O O . GLN A 1 109 ? -14.472 -3.333 27.559 1.00 94.81 109 GLN A O 1
ATOM 853 N N . GLN A 1 110 ? -15.710 -1.890 28.737 1.00 95.44 110 GLN A N 1
ATOM 854 C CA . GLN A 1 110 ? -15.414 -0.749 27.866 1.00 95.44 110 GLN A CA 1
ATOM 855 C C . GLN A 1 110 ? -13.920 -0.405 27.854 1.00 95.44 110 GLN A C 1
ATOM 857 O O . GLN A 1 110 ? -13.360 -0.093 26.801 1.00 95.44 110 GLN A O 1
ATOM 862 N N . SER A 1 111 ? -13.251 -0.483 29.006 1.00 95.75 111 SER A N 1
ATOM 863 C CA . SER A 1 111 ? -11.802 -0.285 29.104 1.00 95.75 111 SER A CA 1
ATOM 864 C C . SER A 1 111 ? -11.028 -1.359 28.335 1.00 95.75 111 SER A C 1
ATOM 866 O O . SER A 1 111 ? -10.102 -1.040 27.584 1.00 95.75 111 SER A O 1
ATOM 868 N N . GLN A 1 112 ? -11.431 -2.627 28.457 1.00 95.75 112 GLN A N 1
ATOM 869 C CA . GLN A 1 112 ? -10.832 -3.738 27.711 1.00 95.75 112 GLN A CA 1
ATOM 870 C C . GLN A 1 112 ? -11.028 -3.581 26.197 1.00 95.75 112 GLN A C 1
ATOM 872 O O . GLN A 1 112 ? -10.057 -3.703 25.449 1.00 95.75 112 GLN A O 1
ATOM 877 N N . LEU A 1 113 ? -12.232 -3.215 25.747 1.00 95.56 113 LEU A N 1
ATOM 878 C CA . LEU A 1 113 ? -12.516 -2.950 24.333 1.00 95.56 113 LEU A CA 1
ATOM 879 C C . LEU A 1 113 ? -11.636 -1.829 23.772 1.00 95.56 113 LEU A C 1
ATOM 881 O O . LEU A 1 113 ? -11.033 -1.999 22.715 1.00 95.56 113 LEU A O 1
ATOM 885 N N . ARG A 1 114 ? -11.480 -0.712 24.497 1.00 96.00 114 ARG A N 1
ATOM 886 C CA . ARG A 1 114 ? -10.589 0.387 24.076 1.00 96.00 114 ARG A CA 1
ATOM 887 C C . ARG A 1 114 ? -9.132 -0.066 23.947 1.00 96.00 114 ARG A C 1
ATOM 889 O O . ARG A 1 114 ? -8.442 0.339 23.012 1.00 96.00 114 ARG A O 1
ATOM 896 N N . LYS A 1 115 ? -8.654 -0.918 24.862 1.00 95.25 115 LYS A N 1
ATOM 897 C CA . LYS A 1 115 ? -7.299 -1.497 24.796 1.00 95.25 115 LYS A CA 1
ATOM 898 C C . LYS A 1 115 ? -7.132 -2.427 23.593 1.00 95.25 115 LYS A C 1
ATOM 900 O O . LYS A 1 115 ? -6.122 -2.344 22.905 1.00 95.25 115 LYS A O 1
ATOM 905 N N . GLN A 1 116 ? -8.112 -3.281 23.314 1.00 94.69 116 GLN A N 1
ATOM 906 C CA . GLN A 1 116 ? -8.067 -4.173 22.152 1.00 94.69 116 GLN A CA 1
ATOM 907 C C . GLN A 1 116 ? -8.122 -3.389 20.835 1.00 94.69 116 GLN A C 1
ATOM 909 O O . GLN A 1 116 ? -7.348 -3.665 19.921 1.00 94.69 116 GLN A O 1
ATOM 914 N N . GLN A 1 117 ? -8.967 -2.360 20.751 1.00 94.31 117 GLN A N 1
ATOM 915 C CA . GLN A 1 117 ? -9.047 -1.485 19.580 1.00 94.31 117 GLN A CA 1
ATOM 916 C C . GLN A 1 117 ? -7.720 -0.771 19.299 1.00 94.31 117 GLN A C 1
ATOM 918 O O . GLN A 1 117 ? -7.283 -0.724 18.150 1.00 94.31 117 GLN A O 1
ATOM 923 N N . SER A 1 118 ? -7.038 -0.260 20.330 1.00 93.19 118 SER A N 1
ATOM 924 C CA . SER A 1 118 ? -5.737 0.394 20.140 1.00 93.19 118 SER A CA 1
ATOM 925 C C . SER A 1 118 ? -4.643 -0.589 19.710 1.00 93.19 118 SER A C 1
ATOM 927 O O . SER A 1 118 ? -3.812 -0.254 18.863 1.00 93.19 118 SER A O 1
ATOM 929 N N . GLN A 1 119 ? -4.669 -1.822 20.223 1.00 92.44 119 GLN A N 1
ATOM 930 C CA . GLN A 1 119 ? -3.770 -2.890 19.783 1.00 92.44 119 GLN A CA 1
ATOM 931 C C . GLN A 1 119 ? -4.003 -3.267 18.319 1.00 92.44 119 GLN A C 1
ATOM 933 O O . GLN A 1 119 ? -3.040 -3.343 17.556 1.00 92.44 119 GLN A O 1
ATOM 938 N N . LEU A 1 120 ? -5.262 -3.446 17.910 1.00 92.75 120 LEU A N 1
ATOM 939 C CA . LEU A 1 120 ? -5.616 -3.727 16.518 1.00 92.75 120 LEU A CA 1
ATOM 940 C C . LEU A 1 120 ? -5.193 -2.590 15.589 1.00 92.75 120 LEU A C 1
ATOM 942 O O . LEU A 1 120 ? -4.623 -2.854 14.536 1.00 92.75 120 LEU A O 1
ATOM 946 N N . HIS A 1 121 ? -5.393 -1.335 15.994 1.00 91.69 121 HIS A N 1
ATOM 947 C CA . HIS A 1 121 ? -4.948 -0.185 15.210 1.00 91.69 121 HIS A CA 1
ATOM 948 C C . HIS A 1 121 ? -3.424 -0.177 15.020 1.00 91.69 121 HIS A C 1
ATOM 950 O O . HIS A 1 121 ? -2.932 0.003 13.906 1.00 91.69 121 HIS A O 1
ATOM 956 N N . ARG A 1 122 ? -2.663 -0.446 16.089 1.00 89.31 122 ARG A N 1
ATOM 957 C CA . ARG A 1 122 ? -1.199 -0.544 16.018 1.00 89.31 122 ARG A CA 1
ATOM 958 C C . ARG A 1 122 ? -0.741 -1.694 15.120 1.00 89.31 122 ARG A C 1
ATOM 960 O O . ARG A 1 122 ? 0.175 -1.507 14.323 1.00 89.31 122 ARG A O 1
ATOM 967 N N . LEU A 1 123 ? -1.358 -2.869 15.247 1.00 90.31 123 LEU A N 1
ATOM 968 C CA . LEU A 1 123 ? -1.064 -4.025 14.395 1.00 90.31 123 LEU A CA 1
ATOM 969 C C . LEU A 1 123 ? -1.381 -3.721 12.929 1.00 90.31 123 LEU A C 1
ATOM 971 O O . LEU A 1 123 ? -0.535 -3.963 12.074 1.00 90.31 123 LEU A O 1
ATOM 975 N N . GLY A 1 124 ? -2.535 -3.109 12.652 1.00 87.00 124 GLY A N 1
ATOM 976 C CA . GLY A 1 124 ? -2.911 -2.659 11.311 1.00 87.00 124 GLY A CA 1
ATOM 977 C C . GLY A 1 124 ? -1.883 -1.702 10.707 1.00 87.00 124 GLY A C 1
ATOM 978 O O . GLY A 1 124 ? -1.466 -1.891 9.568 1.00 87.00 124 GLY A O 1
ATOM 979 N N . GLY A 1 125 ? -1.385 -0.740 11.493 1.00 86.19 125 GLY A N 1
ATOM 980 C CA . GLY A 1 125 ? -0.312 0.162 11.062 1.00 86.19 125 GLY A CA 1
ATOM 981 C C . GLY A 1 125 ? 0.998 -0.561 10.719 1.00 86.19 125 GLY A C 1
ATOM 982 O O . GLY A 1 125 ? 1.630 -0.243 9.713 1.00 86.19 125 GLY A O 1
ATOM 983 N N . MET A 1 126 ? 1.396 -1.565 11.509 1.00 84.81 126 MET A N 1
ATOM 984 C CA . MET A 1 126 ? 2.603 -2.359 11.228 1.00 84.81 126 MET A CA 1
ATOM 985 C C . MET A 1 126 ? 2.448 -3.236 9.982 1.00 84.81 126 MET A C 1
ATOM 987 O O . MET A 1 126 ? 3.383 -3.324 9.189 1.00 84.81 126 MET A O 1
ATOM 991 N N . VAL A 1 127 ? 1.276 -3.846 9.781 1.00 86.38 127 VAL A N 1
ATOM 992 C CA . VAL A 1 127 ? 0.981 -4.642 8.580 1.00 86.38 127 VAL A CA 1
ATOM 993 C C . VAL A 1 127 ? 1.019 -3.763 7.332 1.00 86.38 127 VAL A C 1
ATOM 995 O O . VAL A 1 127 ? 1.688 -4.124 6.370 1.00 86.38 127 VAL A O 1
ATOM 998 N N . ALA A 1 128 ? 0.396 -2.582 7.365 1.00 85.56 128 ALA A N 1
ATOM 999 C CA . ALA A 1 128 ? 0.429 -1.640 6.246 1.00 85.56 128 ALA A CA 1
ATOM 1000 C C . ALA A 1 128 ? 1.859 -1.174 5.917 1.00 85.56 128 ALA A C 1
ATOM 1002 O O . ALA A 1 128 ? 2.252 -1.127 4.751 1.00 85.56 128 ALA A O 1
ATOM 1003 N N . ALA A 1 129 ? 2.671 -0.882 6.940 1.00 85.69 129 ALA A N 1
ATOM 1004 C CA . ALA A 1 129 ? 4.074 -0.522 6.748 1.00 85.69 129 ALA A CA 1
ATOM 1005 C C . ALA A 1 129 ? 4.884 -1.677 6.135 1.00 85.69 129 ALA A C 1
ATOM 1007 O O . ALA A 1 129 ? 5.641 -1.462 5.189 1.00 85.69 129 ALA A O 1
ATOM 1008 N N . HIS A 1 130 ? 4.695 -2.903 6.630 1.00 87.19 130 HIS A N 1
ATOM 1009 C CA . HIS A 1 130 ? 5.333 -4.097 6.076 1.00 87.19 130 HIS A CA 1
ATOM 1010 C C . HIS A 1 130 ? 4.932 -4.316 4.612 1.00 87.19 130 HIS A C 1
ATOM 1012 O O . HIS A 1 130 ? 5.792 -4.496 3.754 1.00 87.19 130 HIS A O 1
ATOM 1018 N N . HIS A 1 131 ? 3.641 -4.205 4.310 1.00 89.12 131 HIS A N 1
ATOM 1019 C CA . HIS A 1 131 ? 3.109 -4.309 2.957 1.00 89.12 131 HIS A CA 1
ATOM 1020 C C . HIS A 1 131 ? 3.730 -3.260 2.017 1.00 89.12 131 HIS A C 1
ATOM 1022 O O . HIS A 1 131 ? 4.183 -3.589 0.923 1.00 89.12 131 HIS A O 1
ATOM 1028 N N . SER A 1 132 ? 3.861 -2.009 2.472 1.00 88.56 132 SER A N 1
ATOM 1029 C CA . SER A 1 132 ? 4.529 -0.946 1.710 1.00 88.56 132 SER A CA 1
ATOM 1030 C C . SER A 1 132 ? 5.994 -1.269 1.393 1.00 88.56 132 SER A C 1
ATOM 1032 O O . SER A 1 132 ? 6.455 -1.000 0.283 1.00 88.56 132 SER A O 1
ATOM 1034 N N . VAL A 1 133 ? 6.728 -1.877 2.332 1.00 87.88 133 VAL A N 1
ATOM 1035 C CA . VAL A 1 133 ? 8.118 -2.314 2.107 1.00 87.88 133 VAL A CA 1
ATOM 1036 C C . VAL A 1 133 ? 8.188 -3.415 1.045 1.00 87.88 133 VAL A C 1
ATOM 1038 O O . VAL A 1 133 ? 9.046 -3.354 0.164 1.00 87.88 133 VAL A O 1
ATOM 1041 N N . LEU A 1 134 ? 7.272 -4.387 1.086 1.00 91.38 134 LEU A N 1
ATOM 1042 C CA . LEU A 1 134 ? 7.210 -5.474 0.102 1.00 91.38 134 LEU A CA 1
ATOM 1043 C C . LEU A 1 134 ? 6.922 -4.957 -1.313 1.00 91.38 134 LEU A C 1
ATOM 1045 O O . LEU A 1 134 ? 7.594 -5.350 -2.263 1.00 91.38 134 LEU A O 1
ATOM 1049 N N . LEU A 1 135 ? 5.971 -4.033 -1.458 1.00 91.88 135 LEU A N 1
ATOM 1050 C CA . LEU A 1 135 ? 5.664 -3.414 -2.749 1.00 91.88 135 LEU A CA 1
ATOM 1051 C C . LEU A 1 135 ? 6.812 -2.534 -3.258 1.00 91.88 135 LEU A C 1
ATOM 1053 O O . LEU A 1 135 ? 7.124 -2.542 -4.449 1.00 91.88 135 LEU A O 1
ATOM 1057 N N . ARG A 1 136 ? 7.500 -1.818 -2.359 1.00 89.69 136 ARG A N 1
ATOM 1058 C CA . ARG A 1 136 ? 8.691 -1.034 -2.714 1.00 89.69 136 ARG A CA 1
ATOM 1059 C C . ARG A 1 136 ? 9.808 -1.913 -3.268 1.00 89.69 136 ARG A C 1
ATOM 1061 O O . ARG A 1 136 ? 10.455 -1.514 -4.227 1.00 89.69 136 ARG A O 1
ATOM 1068 N N . HIS A 1 137 ? 9.986 -3.118 -2.731 1.00 89.44 137 HIS A N 1
ATOM 1069 C CA . HIS A 1 137 ? 10.942 -4.075 -3.283 1.00 89.44 137 HIS A CA 1
ATOM 1070 C C . HIS A 1 137 ? 10.633 -4.424 -4.752 1.00 89.44 137 HIS A C 1
ATOM 1072 O O . HIS A 1 137 ? 11.542 -4.462 -5.578 1.00 89.44 137 HIS A O 1
ATOM 1078 N N . VAL A 1 138 ? 9.358 -4.608 -5.111 1.00 91.69 138 VAL A N 1
ATOM 1079 C CA . VAL A 1 138 ? 8.946 -4.861 -6.506 1.00 91.69 138 VAL A CA 1
ATOM 1080 C C . VAL A 1 138 ? 9.264 -3.671 -7.413 1.00 91.69 138 VAL A C 1
ATOM 1082 O O . VAL A 1 138 ? 9.778 -3.855 -8.518 1.00 91.69 138 VAL A O 1
ATOM 1085 N N . VAL A 1 139 ? 8.991 -2.456 -6.936 1.00 91.69 139 VAL A N 1
ATOM 1086 C CA . VAL A 1 139 ? 9.326 -1.212 -7.644 1.00 91.69 139 VAL A CA 1
ATOM 1087 C C . VAL A 1 139 ? 10.836 -1.104 -7.869 1.00 91.69 139 VAL A C 1
ATOM 1089 O O . VAL A 1 139 ? 11.256 -0.860 -8.998 1.00 91.69 139 VAL A O 1
ATOM 1092 N N . ASP A 1 140 ? 11.652 -1.385 -6.852 1.00 88.81 140 ASP A N 1
ATOM 1093 C CA . ASP A 1 140 ? 13.115 -1.359 -6.961 1.00 88.81 140 ASP A CA 1
ATOM 1094 C C . ASP A 1 140 ? 13.639 -2.390 -7.976 1.00 88.81 140 ASP A C 1
ATOM 1096 O O . ASP A 1 140 ? 14.555 -2.100 -8.747 1.00 88.81 140 ASP A O 1
ATOM 1100 N N . LEU A 1 141 ? 13.062 -3.599 -8.015 1.00 90.56 141 LEU A N 1
ATOM 1101 C CA . LEU A 1 141 ? 13.413 -4.607 -9.024 1.00 90.56 141 LEU A CA 1
ATOM 1102 C C . LEU A 1 141 ? 13.092 -4.119 -10.441 1.00 90.56 141 LEU A C 1
ATOM 1104 O O . LEU A 1 141 ? 13.895 -4.301 -11.361 1.00 90.56 141 LEU A O 1
ATOM 1108 N N . ALA A 1 142 ? 11.935 -3.483 -10.620 1.00 91.81 142 ALA A N 1
ATOM 1109 C CA . ALA A 1 142 ? 11.540 -2.918 -11.901 1.00 91.81 142 ALA A CA 1
ATOM 1110 C C . ALA A 1 142 ? 12.443 -1.742 -12.311 1.00 91.81 142 ALA A C 1
ATOM 1112 O O . ALA A 1 142 ? 12.852 -1.683 -13.474 1.00 91.81 142 ALA A O 1
ATOM 1113 N N . HIS A 1 143 ? 12.814 -0.863 -11.371 1.00 90.00 143 HIS A N 1
ATOM 1114 C CA . HIS A 1 143 ? 13.797 0.201 -11.594 1.00 90.00 143 HIS A CA 1
ATOM 1115 C C . HIS A 1 143 ? 15.126 -0.381 -12.056 1.00 90.00 143 HIS A C 1
ATOM 1117 O O . HIS A 1 143 ? 15.526 -0.098 -13.181 1.00 90.00 143 HIS A O 1
ATOM 1123 N N . LYS A 1 144 ? 15.740 -1.288 -11.284 1.00 88.06 144 LYS A N 1
ATOM 1124 C CA . LYS A 1 144 ? 17.015 -1.938 -11.649 1.00 88.06 144 LYS A CA 1
ATOM 1125 C C . LYS A 1 144 ? 16.992 -2.529 -13.054 1.00 88.06 144 LYS A C 1
ATOM 1127 O O . LYS A 1 144 ? 17.979 -2.457 -13.782 1.00 88.06 144 LYS A O 1
ATOM 1132 N N . LYS A 1 145 ? 15.871 -3.133 -13.443 1.00 91.00 145 LYS A N 1
ATOM 1133 C CA . LYS A 1 145 ? 15.717 -3.726 -14.770 1.00 91.00 145 LYS A CA 1
ATOM 1134 C C . LYS A 1 145 ? 15.638 -2.680 -15.882 1.00 91.00 145 LYS A C 1
ATOM 1136 O O . LYS A 1 145 ? 16.276 -2.847 -16.916 1.00 91.00 145 LYS A O 1
ATOM 1141 N N . LEU A 1 146 ? 14.894 -1.591 -15.675 1.00 91.00 146 LEU A N 1
ATOM 1142 C CA . LEU A 1 146 ? 14.843 -0.500 -16.650 1.00 91.00 146 LEU A CA 1
ATOM 1143 C C . LEU A 1 146 ? 16.192 0.232 -16.755 1.00 91.00 146 LEU A C 1
ATOM 1145 O O . LEU A 1 146 ? 16.615 0.564 -17.857 1.00 91.00 146 LEU A O 1
ATOM 1149 N N . GLU A 1 147 ? 16.899 0.437 -15.642 1.00 89.06 147 GLU A N 1
ATOM 1150 C CA . GLU A 1 147 ? 18.236 1.049 -15.642 1.00 89.06 147 GLU A CA 1
ATOM 1151 C C . GLU A 1 147 ? 19.243 0.217 -16.442 1.00 89.06 147 GLU A C 1
ATOM 1153 O O . GLU A 1 147 ? 20.024 0.766 -17.217 1.00 89.06 147 GLU A O 1
ATOM 1158 N N . LYS A 1 148 ? 19.186 -1.117 -16.317 1.00 88.94 148 LYS A N 1
ATOM 1159 C CA . LYS A 1 148 ? 19.997 -2.038 -17.129 1.00 88.94 148 LYS A CA 1
ATOM 1160 C C . LYS A 1 148 ? 19.670 -1.9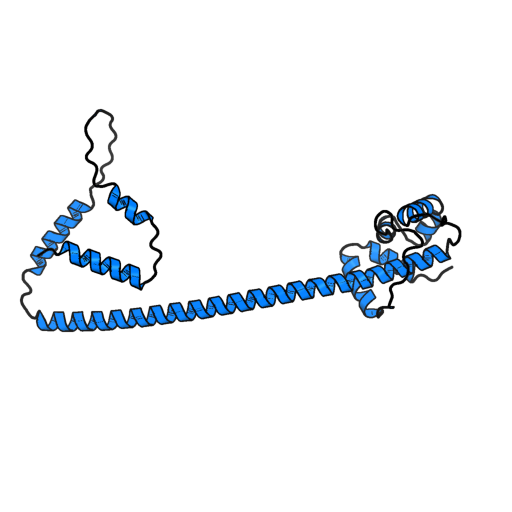59 -18.617 1.00 88.94 148 LYS A C 1
ATOM 1162 O O . LYS A 1 148 ? 20.579 -2.050 -19.436 1.00 88.94 148 LYS A O 1
ATOM 1167 N N . ALA A 1 149 ? 18.395 -1.793 -18.967 1.00 89.62 149 ALA A N 1
ATOM 1168 C CA . ALA A 1 149 ? 17.973 -1.648 -20.357 1.00 89.62 149 ALA A CA 1
ATOM 1169 C C . ALA A 1 149 ? 18.398 -0.296 -20.964 1.00 89.62 149 ALA A C 1
ATOM 1171 O O . ALA A 1 149 ? 18.630 -0.218 -22.170 1.00 89.62 149 ALA A O 1
ATOM 1172 N N . PHE A 1 150 ? 18.533 0.751 -20.141 1.00 90.12 150 PHE A N 1
ATOM 1173 C CA . PHE A 1 150 ? 18.797 2.124 -20.587 1.00 90.12 150 PHE A CA 1
ATOM 1174 C C . PHE A 1 150 ? 19.909 2.826 -19.779 1.00 90.12 150 PHE A C 1
ATOM 1176 O O . PHE A 1 150 ? 19.676 3.899 -19.211 1.00 90.12 150 PHE A O 1
ATOM 1183 N N . PRO A 1 151 ? 21.147 2.292 -19.760 1.00 83.44 151 PRO A N 1
ATOM 1184 C CA . PRO A 1 151 ? 22.218 2.770 -18.876 1.00 83.44 151 PRO A CA 1
ATOM 1185 C C . PRO A 1 151 ? 22.685 4.207 -19.169 1.00 83.44 151 PRO A C 1
ATOM 1187 O O . PRO A 1 151 ? 23.302 4.838 -18.318 1.00 83.44 151 PRO A O 1
ATOM 1190 N N . GLY A 1 152 ? 22.397 4.737 -20.363 1.00 84.00 152 GLY A N 1
ATOM 1191 C CA . GLY A 1 152 ? 22.779 6.090 -20.787 1.00 84.00 152 GLY A CA 1
ATOM 1192 C C . GLY A 1 152 ? 21.651 7.123 -20.750 1.00 84.00 152 GLY A C 1
ATOM 1193 O O . GLY A 1 152 ? 21.861 8.252 -21.183 1.00 84.00 152 GLY A O 1
ATOM 1194 N N . LEU A 1 153 ? 20.451 6.751 -20.292 1.00 86.06 153 LEU A N 1
ATOM 1195 C CA . LEU A 1 153 ? 19.299 7.655 -20.323 1.00 86.06 153 LEU A CA 1
ATOM 1196 C C . LEU A 1 153 ? 19.339 8.703 -19.199 1.00 86.06 153 LEU A C 1
ATOM 1198 O O . LEU A 1 153 ? 18.803 9.794 -19.358 1.00 86.06 153 LEU A O 1
ATOM 1202 N N . ALA A 1 154 ? 19.974 8.387 -18.071 1.00 82.94 154 ALA A N 1
ATOM 1203 C CA . ALA A 1 154 ? 20.007 9.270 -16.913 1.00 82.94 154 ALA A CA 1
ATOM 1204 C C . ALA A 1 154 ? 21.120 10.321 -16.989 1.00 82.94 154 ALA A C 1
ATOM 1206 O O . ALA A 1 154 ? 22.302 9.993 -17.100 1.00 82.94 154 ALA A O 1
ATOM 1207 N N . ALA A 1 155 ? 20.747 11.595 -16.849 1.00 80.88 155 ALA A N 1
ATOM 1208 C CA . ALA A 1 155 ? 21.697 12.693 -16.688 1.00 80.88 155 ALA A CA 1
ATOM 1209 C C . ALA A 1 155 ? 22.167 12.837 -15.216 1.00 80.88 155 ALA A C 1
ATOM 1211 O O . ALA A 1 155 ? 21.421 12.481 -14.301 1.00 80.88 155 ALA A O 1
ATOM 1212 N N . PRO A 1 156 ? 23.359 13.416 -14.942 1.00 75.00 156 PRO A N 1
ATOM 1213 C CA . PRO A 1 156 ? 23.963 13.470 -13.598 1.00 75.00 156 PRO A CA 1
ATOM 1214 C C . PRO A 1 156 ? 23.135 14.138 -12.486 1.00 75.00 156 PRO A C 1
ATOM 1216 O O . PRO A 1 156 ? 23.400 13.891 -11.315 1.00 75.00 156 PRO A O 1
ATOM 1219 N N . GLN A 1 157 ? 22.157 14.981 -12.826 1.00 81.38 157 GLN A N 1
ATOM 1220 C CA . GLN A 1 157 ? 21.261 15.649 -11.866 1.00 81.38 157 GLN A CA 1
ATOM 1221 C C . GLN A 1 157 ? 19.780 15.414 -12.179 1.00 81.38 157 GLN A C 1
ATOM 1223 O O . GLN A 1 157 ? 18.916 16.201 -11.801 1.00 81.38 157 GLN A O 1
ATOM 1228 N N . MET A 1 158 ? 19.481 14.346 -12.913 1.00 87.81 158 MET A N 1
ATOM 1229 C CA . MET A 1 158 ? 18.109 14.004 -13.249 1.00 87.81 158 MET A CA 1
ATOM 1230 C C . MET A 1 158 ? 17.367 13.501 -12.009 1.00 87.81 158 MET A C 1
ATOM 1232 O O . MET A 1 158 ? 17.944 12.801 -11.176 1.00 87.81 158 MET A O 1
ATOM 1236 N N . ASP A 1 159 ? 16.084 13.828 -11.891 1.00 89.12 159 ASP A N 1
ATOM 1237 C CA . ASP A 1 159 ? 15.196 13.192 -10.920 1.00 89.12 159 ASP A CA 1
ATOM 1238 C C . ASP A 1 159 ? 14.448 12.000 -11.546 1.00 89.12 159 ASP A C 1
ATOM 1240 O O . ASP A 1 159 ? 14.381 11.837 -12.770 1.00 89.12 159 ASP A O 1
ATOM 1244 N N . TRP A 1 160 ? 13.877 11.144 -10.697 1.00 87.12 160 TRP A N 1
ATOM 1245 C CA . TRP A 1 160 ? 13.157 9.946 -11.148 1.00 87.12 160 TRP A CA 1
ATOM 1246 C C . TRP A 1 160 ? 11.935 10.251 -12.019 1.00 87.12 160 TRP A C 1
ATOM 1248 O O . TRP A 1 160 ? 11.628 9.503 -12.947 1.00 87.12 160 TRP A O 1
ATOM 1258 N N . SER A 1 161 ? 11.226 11.344 -11.735 1.00 88.31 161 SER A N 1
ATOM 1259 C CA . SER A 1 161 ? 10.008 11.705 -12.471 1.00 88.31 161 SER A CA 1
ATOM 1260 C C . SER A 1 161 ? 10.326 12.152 -13.898 1.00 88.31 161 SER A C 1
ATOM 1262 O O . SER A 1 161 ? 9.653 11.744 -14.849 1.00 88.31 161 SER A O 1
ATOM 1264 N N . THR A 1 162 ? 11.385 12.943 -14.057 1.00 90.19 162 THR A N 1
ATOM 1265 C CA . THR A 1 162 ? 11.909 13.389 -15.347 1.00 90.19 162 THR A CA 1
ATOM 1266 C C . THR A 1 162 ? 12.446 12.195 -16.120 1.00 90.19 162 THR A C 1
ATOM 1268 O O . THR A 1 162 ? 12.110 12.038 -17.290 1.00 90.19 162 THR A O 1
ATOM 1271 N N . TRP A 1 163 ? 13.191 11.293 -15.469 1.00 91.06 163 TRP A N 1
ATOM 1272 C CA . TRP A 1 163 ? 13.711 10.087 -16.119 1.00 91.06 163 TRP A CA 1
ATOM 1273 C C . TRP A 1 163 ? 12.601 9.183 -16.667 1.00 91.06 163 TRP A C 1
ATOM 1275 O O . TRP A 1 163 ? 12.641 8.795 -17.833 1.00 91.06 163 TRP A O 1
ATOM 1285 N N . LEU A 1 164 ? 11.551 8.922 -15.878 1.00 90.62 164 LEU A N 1
ATOM 1286 C CA . LEU A 1 164 ? 10.388 8.152 -16.340 1.00 90.62 164 LEU A CA 1
ATOM 1287 C C . LEU A 1 164 ? 9.646 8.848 -17.491 1.00 90.62 164 LEU A C 1
ATOM 1289 O O . LEU A 1 164 ? 9.120 8.182 -18.385 1.00 90.62 164 LEU A O 1
ATOM 1293 N N . THR A 1 165 ? 9.602 10.182 -17.482 1.00 91.19 165 THR A N 1
ATOM 1294 C CA . THR A 1 165 ? 8.983 10.974 -18.555 1.00 91.19 165 THR A CA 1
ATOM 1295 C C . THR A 1 165 ? 9.799 10.896 -19.844 1.00 91.19 165 THR A C 1
ATOM 1297 O O . THR A 1 165 ? 9.235 10.687 -20.922 1.00 91.19 165 THR A O 1
ATOM 1300 N N . GLU A 1 166 ? 11.125 10.997 -19.750 1.00 92.06 166 GLU A N 1
ATOM 1301 C CA . GLU A 1 166 ? 12.012 10.808 -20.895 1.00 92.06 166 GLU A CA 1
ATOM 1302 C C . GLU A 1 166 ? 11.935 9.388 -21.443 1.00 92.06 166 GLU A C 1
ATOM 1304 O O . GLU A 1 166 ? 11.810 9.224 -22.654 1.00 92.06 166 GLU A O 1
ATOM 1309 N N . LEU A 1 167 ? 11.921 8.374 -20.575 1.00 91.88 167 LEU A N 1
ATOM 1310 C CA . LEU A 1 167 ? 11.752 6.977 -20.969 1.00 91.88 167 LEU A CA 1
ATOM 1311 C C . LEU A 1 167 ? 10.443 6.773 -21.743 1.00 91.88 167 LEU A C 1
ATOM 1313 O O . LEU A 1 167 ? 10.434 6.157 -22.806 1.00 91.88 167 LEU A O 1
ATOM 1317 N N . ARG A 1 168 ? 9.336 7.346 -21.254 1.00 91.88 168 ARG A N 1
ATOM 1318 C CA . ARG A 1 168 ? 8.029 7.288 -21.927 1.00 91.88 168 ARG A CA 1
ATOM 1319 C C . ARG A 1 168 ? 8.051 7.951 -23.306 1.00 91.88 168 ARG A C 1
ATOM 1321 O O . ARG A 1 168 ? 7.367 7.488 -24.213 1.00 91.88 168 ARG A O 1
ATOM 1328 N N . THR A 1 169 ? 8.823 9.024 -23.450 1.00 91.94 169 THR A N 1
ATOM 1329 C CA . THR A 1 169 ? 8.887 9.819 -24.682 1.00 91.94 169 THR A CA 1
ATOM 1330 C C . THR A 1 169 ? 9.825 9.201 -25.715 1.00 91.94 169 THR A C 1
ATOM 1332 O O . THR A 1 169 ? 9.486 9.141 -26.894 1.00 91.94 169 THR A O 1
ATOM 1335 N N . LYS A 1 170 ? 10.999 8.733 -25.282 1.00 93.19 170 LYS A N 1
ATOM 1336 C CA . LYS A 1 170 ? 12.053 8.201 -26.154 1.00 93.19 170 LYS A CA 1
ATOM 1337 C C . LYS A 1 170 ? 11.837 6.727 -26.495 1.00 93.19 170 LYS A C 1
ATOM 1339 O O . LYS A 1 170 ? 12.118 6.329 -27.618 1.00 93.19 170 LYS A O 1
ATOM 1344 N N . GLU A 1 171 ? 11.278 5.941 -25.572 1.00 93.06 171 GLU A N 1
ATOM 1345 C CA . GLU A 1 171 ? 11.191 4.476 -25.685 1.00 93.06 171 GLU A CA 1
ATOM 1346 C C . GLU A 1 171 ? 9.756 3.904 -25.580 1.00 93.06 171 GLU A C 1
ATOM 1348 O O . GLU A 1 171 ? 9.540 2.858 -24.952 1.00 93.06 171 GLU A O 1
ATOM 1353 N N . PRO A 1 172 ? 8.729 4.511 -26.215 1.00 92.75 172 PRO A N 1
ATOM 1354 C CA . PRO A 1 172 ? 7.341 4.064 -26.060 1.00 92.75 172 PRO A CA 1
ATOM 1355 C C . PRO A 1 172 ? 7.117 2.631 -26.569 1.00 92.75 172 PRO A C 1
ATOM 1357 O O . PRO A 1 172 ? 6.348 1.866 -25.983 1.00 92.75 172 PRO A O 1
ATOM 1360 N N . GLN A 1 173 ? 7.824 2.228 -27.630 1.00 93.25 173 GLN A N 1
ATOM 1361 C CA . GLN A 1 173 ? 7.712 0.885 -28.206 1.00 93.25 173 GLN A CA 1
ATOM 1362 C C . GLN A 1 173 ? 8.302 -0.198 -27.300 1.00 93.25 173 GLN A C 1
ATOM 1364 O O . GLN A 1 173 ? 7.845 -1.342 -27.327 1.00 93.25 173 GLN A O 1
ATOM 1369 N N . TYR A 1 174 ? 9.341 0.121 -26.522 1.00 93.00 174 TYR A N 1
ATOM 1370 C CA . TYR A 1 174 ? 9.884 -0.818 -25.544 1.00 93.00 174 TYR A CA 1
ATOM 1371 C C . TYR A 1 174 ? 8.855 -1.064 -24.441 1.00 93.00 174 TYR A C 1
ATOM 1373 O O . TYR A 1 174 ? 8.487 -2.210 -24.189 1.00 93.00 174 TYR A O 1
ATOM 1381 N N . LEU A 1 175 ? 8.319 0.010 -23.859 1.00 93.12 175 LEU A N 1
ATOM 1382 C CA . LEU A 1 175 ? 7.328 -0.059 -22.785 1.00 93.12 175 LEU A CA 1
ATOM 1383 C C . LEU A 1 175 ? 6.079 -0.842 -23.209 1.00 93.12 175 LEU A C 1
ATOM 1385 O O . LEU A 1 175 ? 5.636 -1.738 -22.490 1.00 93.12 175 LEU A O 1
ATOM 1389 N N . GLN A 1 176 ? 5.583 -0.595 -24.426 1.00 92.12 176 GLN A N 1
ATOM 1390 C CA . GLN A 1 176 ? 4.456 -1.338 -24.988 1.00 92.12 176 GLN A CA 1
ATOM 1391 C C . GLN A 1 176 ? 4.765 -2.834 -25.151 1.00 92.12 176 GLN A C 1
ATOM 1393 O O . GLN A 1 176 ? 3.963 -3.670 -24.735 1.00 92.12 176 GLN A O 1
ATOM 1398 N N . ARG A 1 177 ? 5.934 -3.194 -25.705 1.00 91.56 177 ARG A N 1
ATOM 1399 C CA . ARG A 1 177 ? 6.352 -4.603 -25.858 1.00 91.56 177 ARG A CA 1
ATOM 1400 C C . ARG A 1 177 ? 6.479 -5.319 -24.515 1.00 91.56 177 ARG A C 1
ATOM 1402 O O . ARG A 1 177 ? 6.149 -6.502 -24.409 1.00 91.56 177 ARG A O 1
ATOM 1409 N N . GLN A 1 178 ? 6.927 -4.602 -23.489 1.00 91.25 178 GLN A N 1
ATOM 1410 C CA . GLN A 1 178 ? 7.043 -5.125 -22.131 1.00 91.25 178 GLN A CA 1
ATOM 1411 C C . GLN A 1 178 ? 5.713 -5.165 -21.366 1.00 91.25 178 GLN A C 1
ATOM 1413 O O . GLN A 1 178 ? 5.658 -5.755 -20.291 1.00 91.25 178 GLN A O 1
ATOM 1418 N N . GLY A 1 179 ? 4.635 -4.597 -21.917 1.00 89.94 179 GLY A N 1
ATOM 1419 C CA . GLY A 1 179 ? 3.344 -4.506 -21.233 1.00 89.94 179 GLY A CA 1
ATOM 1420 C C . GLY A 1 179 ? 3.334 -3.494 -20.083 1.00 89.94 179 GLY A C 1
ATOM 1421 O O . GLY A 1 179 ? 2.449 -3.548 -19.234 1.00 89.94 179 GLY A O 1
ATOM 1422 N N . LEU A 1 180 ? 4.296 -2.568 -20.048 1.00 91.56 180 LEU A N 1
ATOM 1423 C CA . LEU A 1 180 ? 4.342 -1.465 -19.092 1.00 91.56 180 LEU A CA 1
ATOM 1424 C C . LEU A 1 180 ? 3.538 -0.283 -19.642 1.00 91.56 180 LEU A C 1
ATOM 1426 O O . LEU A 1 180 ? 4.045 0.543 -20.401 1.00 91.56 180 LEU A O 1
ATOM 1430 N N . TYR A 1 181 ? 2.262 -0.217 -19.274 1.00 88.69 181 TYR A N 1
ATOM 1431 C CA . TYR A 1 181 ? 1.357 0.874 -19.645 1.00 88.69 181 TYR A CA 1
ATOM 1432 C C . TYR A 1 181 ? 1.310 1.962 -18.559 1.00 88.69 181 TYR A C 1
ATOM 1434 O O . TYR A 1 181 ? 1.853 1.783 -17.471 1.00 88.69 181 TYR A O 1
ATOM 1442 N N . GLY A 1 182 ? 0.669 3.101 -18.859 1.00 88.31 182 GLY A N 1
ATOM 1443 C CA . GLY A 1 182 ? 0.665 4.320 -18.030 1.00 88.31 182 GLY A CA 1
ATOM 1444 C C . GLY A 1 182 ? 0.561 4.066 -16.518 1.00 88.31 182 GLY A C 1
ATOM 1445 O O . GLY A 1 182 ? 1.537 4.325 -15.828 1.00 88.31 182 GLY A O 1
ATOM 1446 N N . PRO A 1 183 ? -0.547 3.499 -16.011 1.00 92.00 183 PRO A N 1
ATOM 1447 C CA . PRO A 1 183 ? -0.708 3.093 -14.613 1.00 92.00 183 PRO A CA 1
ATOM 1448 C C . PRO A 1 183 ? 0.469 2.313 -14.003 1.00 92.00 183 PRO A C 1
ATOM 1450 O O . PRO A 1 183 ? 0.940 2.665 -12.929 1.00 92.00 183 PRO A O 1
ATOM 1453 N N . ALA A 1 184 ? 1.024 1.315 -14.697 1.00 91.88 184 ALA A N 1
ATOM 1454 C CA . ALA A 1 184 ? 2.172 0.558 -14.182 1.00 91.88 184 ALA A CA 1
ATOM 1455 C C . ALA A 1 184 ? 3.453 1.407 -14.100 1.00 91.88 184 ALA A C 1
ATOM 1457 O O . ALA A 1 184 ? 4.293 1.180 -13.236 1.00 91.88 184 ALA A O 1
ATOM 1458 N N . LEU A 1 185 ? 3.599 2.410 -14.973 1.00 90.88 185 LEU A N 1
ATOM 1459 C CA . LEU A 1 185 ? 4.684 3.392 -14.890 1.00 90.88 185 LEU A CA 1
ATOM 1460 C C . LEU A 1 185 ? 4.457 4.424 -13.784 1.00 90.88 185 LEU A C 1
ATOM 1462 O O . LEU A 1 185 ? 5.425 4.955 -13.249 1.00 90.88 185 LEU A O 1
ATOM 1466 N N . GLU A 1 186 ? 3.207 4.731 -13.443 1.00 91.25 186 GLU A N 1
ATOM 1467 C CA . GLU A 1 186 ? 2.898 5.627 -12.325 1.00 91.25 186 GLU A CA 1
ATOM 1468 C C . GLU A 1 186 ? 3.314 5.000 -10.987 1.00 91.25 186 GLU A C 1
ATOM 1470 O O . GLU A 1 186 ? 3.878 5.704 -10.151 1.00 91.25 186 GLU A O 1
ATOM 1475 N N . LEU A 1 187 ? 3.178 3.675 -10.836 1.00 92.31 187 LEU A N 1
ATOM 1476 C CA . LEU A 1 187 ? 3.695 2.919 -9.681 1.00 92.31 187 LEU A CA 1
ATOM 1477 C C . LEU A 1 187 ? 5.218 3.032 -9.498 1.00 92.31 187 LEU A C 1
ATOM 1479 O O . LEU A 1 187 ? 5.728 2.847 -8.396 1.00 92.31 187 LEU A O 1
ATOM 1483 N N . LEU A 1 188 ? 5.954 3.338 -10.571 1.00 90.50 188 LEU A N 1
ATOM 1484 C CA . LEU A 1 188 ? 7.407 3.512 -10.538 1.00 90.50 188 LEU A CA 1
ATOM 1485 C C . LEU A 1 188 ? 7.839 4.907 -10.091 1.00 90.50 188 LEU A C 1
ATOM 1487 O O . LEU A 1 188 ? 9.037 5.141 -9.906 1.00 90.50 188 LEU A O 1
ATOM 1491 N N . ARG A 1 189 ? 6.918 5.865 -9.960 1.00 88.19 189 ARG A N 1
ATOM 1492 C CA . ARG A 1 189 ? 7.289 7.213 -9.540 1.00 88.19 189 ARG A CA 1
ATOM 1493 C C . ARG A 1 189 ? 7.849 7.190 -8.124 1.00 88.19 189 ARG A C 1
ATOM 1495 O O . ARG A 1 189 ? 7.280 6.601 -7.211 1.00 88.19 189 ARG A O 1
ATOM 1502 N N . LYS A 1 190 ? 8.955 7.905 -7.937 1.00 82.31 190 LYS A N 1
ATOM 1503 C CA . LYS A 1 190 ? 9.429 8.293 -6.607 1.00 82.31 190 LYS A CA 1
ATOM 1504 C C . LYS A 1 190 ? 8.862 9.667 -6.261 1.00 82.31 190 LYS A C 1
ATOM 1506 O O . LYS A 1 190 ? 8.395 10.386 -7.146 1.00 82.31 190 LYS A O 1
ATOM 1511 N N . GLY A 1 191 ? 8.873 10.017 -4.975 1.00 76.88 191 GLY A N 1
ATOM 1512 C CA . GLY A 1 191 ? 8.366 11.307 -4.507 1.00 76.88 191 GLY A CA 1
ATOM 1513 C C . GLY A 1 191 ? 8.979 12.494 -5.273 1.00 76.88 191 GLY A C 1
ATOM 1514 O O . GLY A 1 191 ? 10.075 12.363 -5.834 1.00 76.88 191 GLY A O 1
ATOM 1515 N N . PRO A 1 192 ? 8.306 13.655 -5.312 1.00 77.19 192 PRO A N 1
ATOM 1516 C CA . PRO A 1 192 ? 8.786 14.822 -6.050 1.00 77.19 192 PRO A CA 1
ATOM 1517 C C . PRO A 1 192 ? 10.225 15.195 -5.679 1.00 77.19 192 PRO A C 1
ATOM 1519 O O . PRO A 1 192 ? 10.578 15.203 -4.501 1.00 77.19 192 PRO A O 1
ATOM 1522 N N . GLY A 1 193 ? 11.053 15.493 -6.685 1.00 77.81 193 GLY A N 1
ATOM 1523 C CA . GLY A 1 193 ? 12.446 15.901 -6.484 1.00 77.81 193 GLY A CA 1
ATOM 1524 C C . GLY A 1 193 ? 13.383 14.800 -5.978 1.00 77.81 193 GLY A C 1
ATOM 1525 O O . GLY A 1 193 ? 14.506 15.112 -5.593 1.00 77.81 193 GLY A O 1
ATOM 1526 N N . THR A 1 194 ? 12.961 13.527 -5.969 1.00 82.75 194 THR A N 1
ATOM 1527 C CA . THR A 1 194 ? 13.850 12.411 -5.607 1.00 82.75 194 THR A CA 1
ATOM 1528 C C . THR A 1 194 ? 14.945 12.265 -6.670 1.00 82.75 194 THR A C 1
ATOM 1530 O O . THR A 1 194 ? 14.613 11.926 -7.814 1.00 82.75 194 THR A O 1
ATOM 1533 N N . PRO A 1 195 ? 16.231 12.480 -6.326 1.00 80.75 195 PRO A N 1
ATOM 1534 C CA . PRO A 1 195 ? 17.323 12.335 -7.283 1.00 80.75 195 PRO A CA 1
ATOM 1535 C C . PRO A 1 195 ? 17.340 10.930 -7.888 1.00 80.75 195 PRO A C 1
ATOM 1537 O O . PRO A 1 195 ? 17.104 9.957 -7.177 1.00 80.75 195 PRO A O 1
ATOM 1540 N N . TYR A 1 196 ? 17.665 10.803 -9.174 1.00 75.69 196 TYR A N 1
ATOM 1541 C CA . TYR A 1 196 ? 17.757 9.504 -9.850 1.00 75.69 196 TYR A CA 1
ATOM 1542 C C . TYR A 1 196 ? 18.740 8.559 -9.140 1.00 75.69 196 TYR A C 1
ATOM 1544 O O . TYR A 1 196 ? 18.426 7.406 -8.868 1.00 75.69 196 TYR A O 1
ATOM 1552 N N . GLN A 1 197 ? 19.892 9.093 -8.726 1.00 71.38 197 GLN A N 1
ATOM 1553 C CA . GLN A 1 197 ? 20.924 8.360 -7.982 1.00 71.38 197 GLN A CA 1
ATOM 1554 C C . GLN A 1 197 ? 20.497 7.987 -6.551 1.00 71.38 197 GLN A C 1
ATOM 1556 O O . GLN A 1 197 ? 21.120 7.134 -5.919 1.00 71.38 197 GLN A O 1
ATOM 1561 N N . ALA A 1 198 ? 19.457 8.634 -6.014 1.00 62.72 198 ALA A N 1
ATOM 1562 C CA . ALA A 1 198 ? 18.940 8.347 -4.688 1.00 62.72 198 ALA A CA 1
ATOM 1563 C C . ALA A 1 198 ? 17.936 7.196 -4.770 1.00 62.72 198 ALA A C 1
ATOM 1565 O O . ALA A 1 198 ? 16.757 7.352 -5.099 1.00 62.72 198 ALA A O 1
ATOM 1566 N N . GLY A 1 199 ? 18.429 6.023 -4.402 1.00 58.38 199 GLY A N 1
ATOM 1567 C CA . GLY A 1 199 ? 17.612 4.859 -4.125 1.00 58.38 199 GLY A CA 1
ATOM 1568 C C . GLY A 1 199 ? 17.604 3.892 -5.285 1.00 58.38 199 GLY A C 1
ATOM 1569 O O . GLY A 1 199 ? 17.201 4.253 -6.378 1.00 58.38 199 GLY A O 1
ATOM 1570 N N . ASN A 1 200 ? 18.020 2.668 -4.993 1.00 57.66 200 ASN A N 1
ATOM 1571 C CA . ASN A 1 200 ? 17.492 1.417 -5.539 1.00 57.66 200 ASN A CA 1
ATOM 1572 C C . ASN A 1 200 ? 17.995 0.263 -4.659 1.00 57.66 200 ASN A C 1
ATOM 1574 O O . ASN A 1 200 ? 18.411 -0.792 -5.135 1.00 57.66 200 ASN A O 1
ATOM 1578 N N . GLU A 1 201 ? 18.007 0.474 -3.346 1.00 60.53 201 GLU A N 1
ATOM 1579 C CA . GLU A 1 201 ? 18.462 -0.534 -2.399 1.00 60.53 201 GLU A CA 1
ATOM 1580 C C . GLU A 1 201 ? 17.452 -0.639 -1.266 1.00 60.53 201 GLU A C 1
ATOM 1582 O O . GLU A 1 201 ? 17.611 -0.061 -0.192 1.00 60.53 201 GLU A O 1
ATOM 1587 N N . ALA A 1 202 ? 16.393 -1.419 -1.492 1.00 62.28 202 ALA A N 1
ATOM 1588 C CA . ALA A 1 202 ? 15.806 -2.165 -0.394 1.00 62.28 202 ALA A CA 1
ATOM 1589 C C . ALA A 1 202 ? 16.953 -2.889 0.334 1.00 62.28 202 ALA A C 1
ATOM 1591 O O . ALA A 1 202 ? 17.626 -3.738 -0.248 1.00 62.28 202 ALA A O 1
ATOM 1592 N N . ALA A 1 203 ? 17.195 -2.519 1.594 1.00 61.28 203 ALA A N 1
ATOM 1593 C CA . ALA A 1 203 ? 18.313 -3.031 2.390 1.00 61.28 203 ALA A CA 1
ATOM 1594 C C . ALA A 1 203 ? 18.268 -4.559 2.591 1.00 61.28 203 ALA A C 1
ATOM 1596 O O . ALA A 1 203 ? 19.273 -5.172 2.947 1.00 61.28 203 ALA A O 1
ATOM 1597 N N . HIS A 1 204 ? 17.106 -5.176 2.362 1.00 68.81 204 HIS A N 1
ATOM 1598 C CA . HIS A 1 204 ? 16.876 -6.605 2.507 1.00 68.81 204 HIS A CA 1
ATOM 1599 C C . HIS A 1 204 ? 16.037 -7.136 1.344 1.00 68.81 204 HIS A C 1
ATOM 1601 O O . HIS A 1 204 ? 15.124 -6.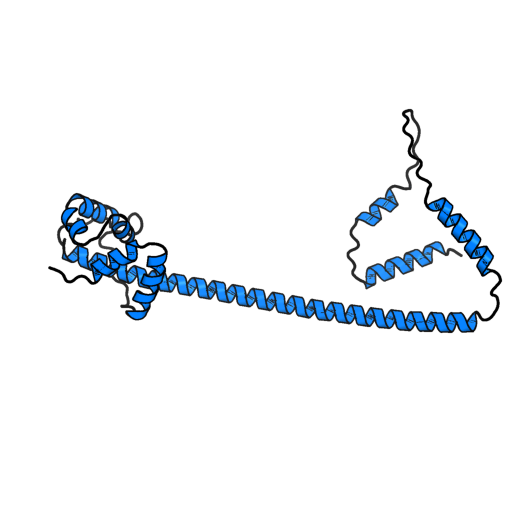459 0.870 1.00 68.81 204 HIS A O 1
ATOM 1607 N N . GLU A 1 205 ? 16.333 -8.363 0.919 1.00 80.81 205 GLU A N 1
ATOM 1608 C CA . GLU A 1 205 ? 15.503 -9.120 -0.015 1.00 80.81 205 GLU A CA 1
ATOM 1609 C C . GLU A 1 205 ? 14.410 -9.850 0.787 1.00 80.81 205 GLU A C 1
ATOM 1611 O O . GLU A 1 205 ? 14.720 -10.756 1.569 1.00 80.81 205 GLU A O 1
ATOM 1616 N N . PRO A 1 206 ? 13.139 -9.423 0.692 1.00 86.12 206 PRO A N 1
ATOM 1617 C CA . PRO A 1 206 ? 12.051 -10.079 1.396 1.00 86.12 206 PRO A CA 1
ATOM 1618 C C . PRO A 1 206 ? 11.790 -11.478 0.830 1.00 86.12 206 PRO A C 1
ATOM 1620 O O . PRO A 1 206 ? 12.050 -11.769 -0.335 1.00 86.12 206 PRO A O 1
ATOM 1623 N N . GLN A 1 207 ? 11.207 -12.347 1.654 1.00 90.00 207 GLN A N 1
ATOM 1624 C CA . GLN A 1 207 ? 10.779 -13.669 1.202 1.00 90.00 207 GLN A CA 1
ATOM 1625 C C . GLN A 1 207 ? 9.722 -13.549 0.096 1.00 90.00 207 GLN A C 1
ATOM 1627 O O . GLN A 1 207 ? 8.727 -12.838 0.254 1.00 90.00 207 GLN A O 1
ATOM 1632 N N . LEU A 1 208 ? 9.907 -14.304 -0.992 1.00 88.69 208 LEU A N 1
ATOM 1633 C CA . LEU A 1 208 ? 9.051 -14.250 -2.182 1.00 88.69 208 LEU A CA 1
ATOM 1634 C C . LEU A 1 208 ? 7.564 -14.465 -1.866 1.00 88.69 208 LEU A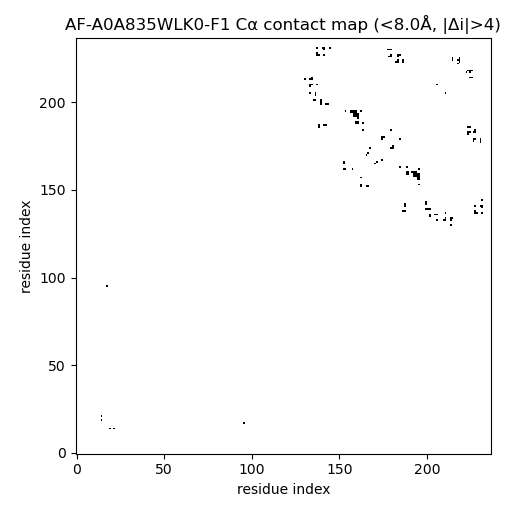 C 1
ATOM 1636 O O . LEU A 1 208 ? 6.718 -13.782 -2.434 1.00 88.69 208 LEU A O 1
ATOM 1640 N N . GLN A 1 209 ? 7.246 -15.372 -0.940 1.00 91.31 209 GLN A N 1
ATOM 1641 C CA . GLN A 1 209 ? 5.864 -15.649 -0.534 1.00 91.31 209 GLN A CA 1
ATOM 1642 C C . GLN A 1 209 ? 5.168 -14.398 0.018 1.00 91.31 209 GLN A C 1
ATOM 1644 O O . GLN A 1 209 ? 4.038 -14.111 -0.357 1.00 91.31 209 GLN A O 1
ATOM 1649 N N . HIS A 1 210 ? 5.859 -13.606 0.844 1.00 91.44 210 HIS A N 1
ATOM 1650 C CA . HIS A 1 210 ? 5.298 -12.369 1.389 1.00 91.44 210 HIS A CA 1
ATOM 1651 C C . HIS A 1 210 ? 5.079 -11.322 0.295 1.00 91.44 210 HIS A C 1
ATOM 1653 O O . HIS A 1 210 ? 4.047 -10.655 0.283 1.00 91.44 210 HIS A O 1
ATOM 1659 N N . VAL A 1 211 ? 6.018 -11.206 -0.649 1.00 92.06 211 VAL A N 1
ATOM 1660 C CA . VAL A 1 211 ? 5.881 -10.309 -1.805 1.00 92.06 211 VAL A CA 1
ATOM 1661 C C . VAL A 1 211 ? 4.680 -10.705 -2.664 1.00 92.06 211 VAL A C 1
ATOM 1663 O O . VAL A 1 211 ? 3.911 -9.837 -3.061 1.00 92.06 211 VAL A O 1
ATOM 1666 N N . GLN A 1 212 ? 4.481 -12.004 -2.910 1.00 92.62 212 GLN A N 1
ATOM 1667 C CA . GLN A 1 212 ? 3.337 -12.515 -3.669 1.00 92.62 212 GLN A CA 1
ATOM 1668 C C . GLN A 1 212 ? 2.007 -12.200 -2.981 1.00 92.62 212 GLN A C 1
ATOM 1670 O O . GLN A 1 212 ? 1.123 -11.650 -3.630 1.00 92.62 212 GLN A O 1
ATOM 1675 N N . THR A 1 213 ? 1.882 -12.457 -1.675 1.00 92.19 213 THR A N 1
ATOM 1676 C CA . THR A 1 213 ? 0.671 -12.091 -0.921 1.00 92.19 213 THR A CA 1
ATOM 1677 C C . THR A 1 213 ? 0.390 -10.591 -1.000 1.00 92.19 213 THR A C 1
ATOM 1679 O O . THR A 1 213 ? -0.740 -10.192 -1.274 1.00 92.19 213 THR A O 1
ATOM 1682 N N . ALA A 1 214 ? 1.415 -9.753 -0.815 1.00 92.81 214 ALA A N 1
ATOM 1683 C CA . ALA A 1 214 ? 1.247 -8.306 -0.890 1.00 92.81 214 ALA A CA 1
ATOM 1684 C C . ALA A 1 214 ? 0.816 -7.845 -2.291 1.00 92.81 214 ALA A C 1
ATOM 1686 O O . ALA A 1 214 ? -0.075 -7.013 -2.431 1.00 92.81 214 ALA A O 1
ATOM 1687 N N . LEU A 1 215 ? 1.396 -8.429 -3.339 1.00 93.56 215 LEU A N 1
ATOM 1688 C CA . LEU A 1 215 ? 1.008 -8.152 -4.718 1.00 93.56 215 LEU A CA 1
ATOM 1689 C C . LEU A 1 215 ? -0.423 -8.584 -5.026 1.00 93.56 215 LEU A C 1
ATOM 1691 O O . LEU A 1 215 ? -1.126 -7.848 -5.707 1.00 93.56 215 LEU A O 1
ATOM 1695 N N . GLU A 1 216 ? -0.865 -9.747 -4.547 1.00 93.75 216 GLU A N 1
ATOM 1696 C CA . GLU A 1 216 ? -2.241 -10.212 -4.747 1.00 93.75 216 GLU A CA 1
ATOM 1697 C C . GLU A 1 216 ? -3.258 -9.253 -4.129 1.00 93.75 216 GLU A C 1
ATOM 1699 O O . GLU A 1 216 ? -4.278 -8.951 -4.743 1.00 93.75 216 GLU A O 1
ATOM 1704 N N . GLU A 1 217 ? -2.982 -8.767 -2.922 1.00 93.00 217 GLU A N 1
ATOM 1705 C CA . GLU A 1 217 ? -3.797 -7.764 -2.239 1.00 93.00 217 GLU A CA 1
ATOM 1706 C C . GLU A 1 217 ? -3.776 -6.421 -2.983 1.00 93.00 217 GLU A C 1
ATOM 1708 O O . GLU A 1 217 ? -4.837 -5.905 -3.334 1.00 93.00 217 GLU A O 1
ATOM 1713 N N . ALA A 1 218 ? -2.593 -5.896 -3.311 1.00 92.69 218 ALA A N 1
ATOM 1714 C CA . ALA A 1 218 ? -2.450 -4.623 -4.016 1.00 92.69 218 ALA A CA 1
ATOM 1715 C C . ALA A 1 218 ? -3.070 -4.655 -5.422 1.00 92.69 218 ALA A C 1
ATOM 1717 O O . ALA A 1 218 ? -3.687 -3.686 -5.860 1.00 92.69 218 ALA A O 1
ATOM 1718 N N . ALA A 1 219 ? -2.972 -5.785 -6.124 1.00 93.88 219 ALA A N 1
ATOM 1719 C CA . ALA A 1 219 ? -3.536 -5.961 -7.457 1.00 93.88 219 ALA A CA 1
ATOM 1720 C C . ALA A 1 219 ? -5.069 -6.055 -7.475 1.00 93.88 219 ALA A C 1
ATOM 1722 O O . ALA A 1 219 ? -5.667 -5.832 -8.531 1.00 93.88 219 ALA A O 1
ATOM 1723 N N . ARG A 1 220 ? -5.715 -6.377 -6.340 1.00 93.12 220 ARG A N 1
ATOM 1724 C CA . ARG A 1 220 ? -7.184 -6.298 -6.220 1.00 93.12 220 ARG A CA 1
ATOM 1725 C C . ARG A 1 220 ? -7.668 -4.854 -6.280 1.00 93.12 220 ARG A C 1
ATOM 1727 O O . ARG A 1 220 ? -8.731 -4.607 -6.841 1.00 93.12 220 ARG A O 1
ATOM 1734 N N . GLU A 1 221 ? -6.903 -3.928 -5.710 1.00 91.62 221 GLU A N 1
ATOM 1735 C CA . GLU A 1 221 ? -7.224 -2.498 -5.705 1.00 91.62 221 GLU A CA 1
ATOM 1736 C C . GLU A 1 221 ? -6.715 -1.806 -6.975 1.00 91.62 221 GLU A C 1
ATOM 1738 O O . GLU A 1 221 ? -7.442 -1.041 -7.609 1.00 91.62 221 GLU A O 1
ATOM 1743 N N . GLU A 1 222 ? -5.488 -2.122 -7.390 1.00 94.38 222 GLU A N 1
ATOM 1744 C CA . GLU A 1 222 ? -4.828 -1.516 -8.539 1.00 94.38 222 GLU A CA 1
ATOM 1745 C C . GLU A 1 222 ? -4.178 -2.591 -9.437 1.00 94.38 222 GLU A C 1
ATOM 1747 O O . GLU A 1 222 ? -3.024 -2.981 -9.234 1.00 94.38 222 GLU A O 1
ATOM 1752 N N . PRO A 1 223 ? -4.869 -3.056 -10.500 1.00 94.00 223 PRO A N 1
ATOM 1753 C CA . PRO A 1 223 ? -4.380 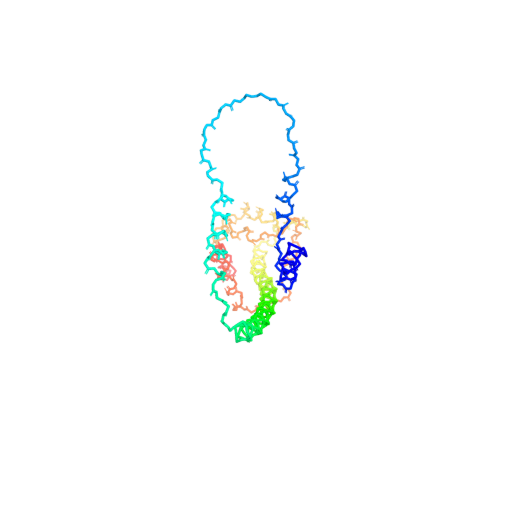-4.124 -11.383 1.00 94.00 223 PRO A CA 1
ATOM 1754 C C . PRO A 1 223 ? -3.026 -3.853 -12.061 1.00 94.00 223 PRO A C 1
ATOM 1756 O O . PRO A 1 223 ? -2.405 -4.777 -12.589 1.00 94.00 223 PRO A O 1
ATOM 1759 N N . ALA A 1 224 ? -2.550 -2.603 -12.049 1.00 95.19 224 ALA A N 1
ATOM 1760 C CA . ALA A 1 224 ? -1.237 -2.218 -12.559 1.00 95.19 224 ALA A CA 1
ATOM 1761 C C . ALA A 1 224 ? -0.077 -2.955 -11.861 1.00 95.19 224 ALA A C 1
ATOM 1763 O O . ALA A 1 224 ? 0.950 -3.201 -12.499 1.00 95.19 224 ALA A O 1
ATOM 1764 N N . TRP A 1 225 ? -0.264 -3.402 -10.611 1.00 95.94 225 TRP A N 1
ATOM 1765 C CA . TRP A 1 225 ? 0.705 -4.242 -9.899 1.00 95.94 225 TRP A CA 1
ATOM 1766 C C . TRP A 1 225 ? 0.988 -5.566 -10.614 1.00 95.94 225 TRP A C 1
ATOM 1768 O O . TRP A 1 225 ? 2.142 -5.991 -10.674 1.00 95.94 225 TRP A O 1
ATOM 1778 N N . ASN A 1 226 ? -0.020 -6.182 -11.244 1.00 94.75 226 ASN A N 1
ATOM 1779 C CA . ASN A 1 226 ? 0.174 -7.415 -12.014 1.00 94.75 226 ASN A CA 1
ATOM 1780 C C . ASN A 1 226 ? 1.064 -7.186 -13.237 1.00 94.75 226 ASN A C 1
ATOM 1782 O O . ASN A 1 226 ? 1.923 -8.010 -13.547 1.00 94.75 226 ASN A O 1
ATOM 1786 N N . ALA A 1 227 ? 0.877 -6.062 -13.928 1.00 94.25 227 ALA A N 1
ATOM 1787 C CA . ALA A 1 227 ? 1.677 -5.715 -15.096 1.00 94.25 227 ALA A CA 1
ATOM 1788 C C . ALA A 1 227 ? 3.127 -5.402 -14.714 1.00 94.25 227 ALA A C 1
ATOM 1790 O O . ALA A 1 227 ? 4.058 -5.865 -15.375 1.00 94.25 227 ALA A O 1
ATOM 1791 N N . LEU A 1 228 ? 3.317 -4.685 -13.604 1.00 94.62 228 LEU A N 1
ATOM 1792 C CA . LEU A 1 228 ? 4.639 -4.397 -13.067 1.00 94.62 228 LEU A CA 1
ATOM 1793 C C . LEU A 1 228 ? 5.362 -5.681 -12.632 1.00 94.62 228 LEU A C 1
ATOM 1795 O O . LEU A 1 228 ? 6.525 -5.890 -12.978 1.00 94.62 228 LEU A O 1
ATOM 1799 N N . TRP A 1 229 ? 4.665 -6.586 -11.944 1.00 95.12 229 TRP A N 1
ATOM 1800 C CA . TRP A 1 229 ? 5.236 -7.862 -11.517 1.00 95.12 229 TRP A CA 1
ATOM 1801 C C . TRP A 1 229 ? 5.535 -8.808 -12.683 1.00 95.12 229 TRP A C 1
ATOM 1803 O O . TRP A 1 229 ? 6.577 -9.470 -12.707 1.00 95.12 229 TRP A O 1
ATOM 1813 N N . ALA A 1 230 ? 4.667 -8.840 -13.696 1.00 94.25 230 ALA A N 1
ATOM 1814 C CA . ALA A 1 230 ? 4.924 -9.569 -14.933 1.00 94.25 230 ALA A CA 1
ATOM 1815 C C . ALA A 1 230 ? 6.168 -9.026 -15.650 1.00 94.25 230 ALA A C 1
ATOM 1817 O O . ALA A 1 230 ? 6.984 -9.811 -16.133 1.00 94.25 230 ALA A O 1
ATOM 1818 N N . TYR A 1 231 ? 6.349 -7.702 -15.677 1.00 94.44 231 TYR A N 1
ATOM 1819 C CA . TYR A 1 231 ? 7.550 -7.077 -16.223 1.00 94.44 231 TYR A CA 1
ATOM 1820 C C . TYR A 1 231 ? 8.813 -7.498 -15.467 1.00 94.44 231 TYR A C 1
ATOM 1822 O O . TYR A 1 231 ? 9.780 -7.909 -16.110 1.00 94.44 231 TYR A O 1
ATOM 1830 N N . VAL A 1 232 ? 8.805 -7.462 -14.130 1.00 92.88 232 VAL A N 1
ATOM 1831 C CA . VAL A 1 232 ? 9.950 -7.885 -13.301 1.00 92.88 232 VAL A CA 1
ATOM 1832 C C . VAL A 1 232 ? 10.374 -9.317 -13.640 1.00 92.88 232 VAL A C 1
ATOM 1834 O O . VAL A 1 232 ? 11.545 -9.550 -13.947 1.00 92.88 232 VAL A O 1
ATOM 1837 N N . ASN A 1 233 ? 9.418 -10.248 -13.696 1.00 91.81 233 ASN A N 1
ATOM 1838 C CA . ASN A 1 233 ? 9.685 -11.680 -13.886 1.00 91.81 233 ASN A CA 1
ATOM 1839 C C . ASN A 1 233 ? 9.904 -12.120 -15.338 1.00 91.81 233 ASN A C 1
ATOM 1841 O O . ASN A 1 233 ? 10.360 -13.239 -15.587 1.00 91.81 233 ASN A O 1
ATOM 1845 N N . ARG A 1 234 ? 9.571 -11.279 -16.321 1.00 89.62 234 ARG A N 1
ATOM 1846 C CA . ARG A 1 234 ? 9.795 -11.604 -17.732 1.00 89.62 234 ARG A CA 1
ATOM 1847 C C . ARG A 1 234 ? 11.294 -11.789 -17.988 1.00 89.62 234 ARG A C 1
ATOM 1849 O O . ARG A 1 234 ? 12.094 -10.978 -17.542 1.00 89.62 234 ARG A O 1
ATOM 1856 N N . ARG A 1 235 ? 11.711 -12.823 -18.716 1.00 75.38 235 ARG A N 1
ATOM 1857 C CA . ARG A 1 235 ? 13.129 -12.947 -19.099 1.00 75.38 235 ARG A CA 1
ATOM 1858 C C . ARG A 1 235 ? 13.507 -11.819 -20.062 1.00 75.38 235 ARG A C 1
ATOM 1860 O O . ARG A 1 235 ? 12.691 -11.442 -20.903 1.00 75.38 235 ARG A O 1
ATOM 1867 N N . GLU A 1 236 ? 14.698 -11.252 -19.885 1.00 64.56 236 GLU A N 1
ATOM 1868 C CA . GLU A 1 236 ? 15.249 -10.297 -20.851 1.00 64.56 236 GLU A CA 1
ATOM 1869 C C . GLU A 1 236 ? 15.381 -11.003 -22.217 1.00 64.56 236 GLU A C 1
ATOM 1871 O O . GLU A 1 236 ? 15.730 -12.189 -22.232 1.00 64.56 236 GLU A O 1
ATOM 1876 N N . PRO A 1 237 ? 14.994 -10.348 -23.328 1.00 53.53 237 PRO A N 1
ATOM 1877 C CA . PRO A 1 237 ? 15.182 -10.894 -24.669 1.00 53.53 237 PRO A CA 1
ATOM 1878 C C . PRO A 1 237 ? 16.661 -10.995 -25.052 1.00 53.53 237 PRO A C 1
ATOM 1880 O O . PRO A 1 237 ? 17.453 -10.144 -24.587 1.00 53.53 237 PRO A O 1
#

Organism: NCBI:txid2026947

Foldseek 3Di:
DDPVVVVVVVVVVVCVVLVPCPDPVVVVVVVVPPDDDDDDDDDDDDDDDPDVVVVVVVVVVVVVVVPPPPPDDPPVVCVVVVVVVVVVVVVVVVVSVVVVVVVVVVVVVVVVVVVVVVVVVVVVVVVVVVLVLLLLLLLLLLLVVVCVVCVPQDDPFDAQVVSLVSCCVVPVVVCVVLLNDDLLSVSNDDPPSHGPPHDSDPVDDDDPVSSVVSLVVVCVVPVSSVSSNSSSPDDDD

Radius of gyration: 42.01 Å; Cα contacts (8 Å, |Δi|>4): 91; chains: 1; bounding box: 88×61×95 Å

Secondary structure (DSSP, 8-state):
--HHHHHHHHHHHHHHHTT----THHHHHHHTTS-----------------HHHHHHHHHHHHHHHHTT--S-HHHHHHHHHHHHHHHHHHHHHHHHHHHHHHHHHHHHHHHHHHHHHHHHHHHHHHHHHHHHHHHHHHHHHHHHHHHH-TTS--TT-BHHHHHHHHHHH-HHHHHHHT--HHHHHTTPPSTT-BTTS----SS---HHHHHHHHHHHHHH-THHHHHHHHHHSPP-

Sequence (237 aa):
MNSKGTYKELANRVCEKLQLDVGRDWRDNLALSSRTPSSSSSASSDRSESTPLAECALLAEQFAEKHMEVEVDLVGTLRTTGKTYKTFKQQMEELIGLVNQQQSQLNEQQSQLRKQQSQLHRLGGMVAAHHSVLLRHVVDLAHKKLEKAFPGLAAPQMDWSTWLTELRTKEPQYLQRQGLYGPALELLRKGPGTPYQAGNEAAHEPQLQHVQTALEEAAREEPAWNALWAYVNRREP

pLDDT: mean 71.86, std 22.36, range [29.64, 96.0]

Solvent-accessible surface area (backbone atoms only — not comparable to full-atom values): 14158 Å² total; per-residue (Å²): 132,76,68,74,59,57,56,54,53,52,52,52,55,53,44,65,73,63,70,57,83,76,61,75,70,68,60,56,69,66,65,70,77,77,73,85,84,82,84,83,85,88,84,90,78,95,73,93,72,82,58,73,65,61,61,51,50,55,52,50,49,56,48,53,67,70,58,72,79,68,89,74,61,68,68,61,51,53,54,50,50,54,49,52,50,52,51,51,52,49,53,50,54,52,50,52,51,50,51,52,52,51,51,51,53,50,53,51,50,52,52,50,49,55,53,51,51,53,50,50,52,53,50,52,53,51,52,54,52,51,43,51,53,42,54,47,44,55,40,36,50,39,48,57,52,51,45,69,76,42,75,81,72,71,56,100,84,37,29,40,58,59,48,55,50,49,44,55,69,77,39,46,69,58,34,57,75,55,54,49,48,70,68,32,54,58,68,60,55,55,66,91,84,37,42,48,89,64,70,78,68,70,92,64,87,73,62,66,68,61,38,51,55,43,46,57,56,48,25,73,79,41,59,37,49,53,38,42,50,50,44,56,70,48,79,83,131